Protein AF-A0A1G1RQF2-F1 (afdb_monomer)

Foldseek 3Di:
DDDPDPPCVVVVVVVVVVVVVVVVQVVLVVVLVVLVVLLQVLLQQLQQVLQVVLLVVVQVVLVVVVVVVVVVDPVVLVVVLVVLVVVVVCVVVPDDDDVPPPPPADPLNSVLVNLVSVCCNPDDPDPDPVSQQVNFVSVLVSSVVSGDVVSADSVFKTWDDWDDADSVVRPPQKTKTKMKGWDARPDPPDGDIDIDIYMDIGGRCHDDD

Mean predicted aligned error: 14.85 Å

Structure (mmCIF, N/CA/C/O backbone):
data_AF-A0A1G1RQF2-F1
#
_entry.id   AF-A0A1G1RQF2-F1
#
loop_
_atom_site.group_PDB
_atom_site.id
_atom_site.type_symbol
_atom_site.label_atom_id
_atom_site.label_alt_id
_atom_site.label_comp_id
_atom_site.label_asym_id
_atom_site.label_entity_id
_atom_site.label_seq_id
_atom_site.pdbx_PDB_ins_code
_atom_site.Cartn_x
_atom_site.Cartn_y
_atom_site.Cartn_z
_atom_site.occupancy
_atom_site.B_iso_or_equiv
_atom_site.auth_seq_id
_atom_site.auth_comp_id
_atom_site.auth_asym_id
_atom_site.auth_atom_id
_atom_site.pdbx_PDB_model_num
ATOM 1 N N . MET A 1 1 ? 32.639 -18.136 -62.394 1.00 46.19 1 MET A N 1
ATOM 2 C CA . MET A 1 1 ? 32.507 -18.518 -60.972 1.00 46.19 1 MET A CA 1
ATOM 3 C C . MET A 1 1 ? 33.513 -17.693 -60.182 1.00 46.19 1 MET A C 1
ATOM 5 O O . MET A 1 1 ? 34.689 -18.028 -60.172 1.00 46.19 1 MET A O 1
ATOM 9 N N . LYS A 1 2 ? 33.122 -16.515 -59.685 1.00 53.41 2 LYS A N 1
ATOM 10 C CA . LYS A 1 2 ? 34.051 -15.628 -58.977 1.00 53.41 2 LYS A CA 1
ATOM 11 C C . LYS A 1 2 ? 33.273 -14.667 -58.071 1.00 53.41 2 LYS A C 1
ATOM 13 O O . LYS A 1 2 ? 32.329 -14.048 -58.545 1.00 53.41 2 LYS A O 1
ATOM 18 N N . TRP A 1 3 ? 33.759 -14.552 -56.833 1.00 49.28 3 TRP A N 1
ATOM 19 C CA . TRP A 1 3 ? 33.516 -13.495 -55.839 1.00 49.28 3 TRP A CA 1
ATOM 20 C C . TRP A 1 3 ? 32.253 -13.565 -54.969 1.00 49.28 3 TRP A C 1
ATOM 22 O O . TRP A 1 3 ? 31.373 -12.720 -55.063 1.00 49.28 3 TRP A O 1
ATOM 32 N N . LEU A 1 4 ? 32.256 -14.485 -53.999 1.00 64.12 4 LEU A N 1
ATOM 33 C CA . LEU A 1 4 ? 31.786 -14.139 -52.653 1.00 64.12 4 LEU A CA 1
ATOM 34 C C . LEU A 1 4 ? 32.902 -13.308 -52.008 1.00 64.12 4 LEU A C 1
ATOM 36 O O . LEU A 1 4 ? 33.942 -13.843 -51.626 1.00 64.12 4 LEU A O 1
ATOM 40 N N . LYS A 1 5 ? 32.738 -11.987 -52.019 1.00 60.25 5 LYS A N 1
ATOM 41 C CA . LYS A 1 5 ? 33.600 -11.049 -51.303 1.00 60.25 5 LYS A CA 1
ATOM 42 C C . LYS A 1 5 ? 33.099 -11.010 -49.857 1.00 60.25 5 LYS A C 1
ATOM 44 O O . LYS A 1 5 ? 31.909 -10.805 -49.641 1.00 60.25 5 LYS A O 1
ATOM 49 N N . ASN A 1 6 ? 33.976 -11.267 -48.891 1.00 62.47 6 ASN A N 1
ATOM 50 C CA . ASN A 1 6 ? 33.654 -11.110 -47.475 1.00 62.47 6 ASN A CA 1
ATOM 51 C C . ASN A 1 6 ? 33.542 -9.608 -47.188 1.00 62.47 6 ASN A C 1
ATOM 53 O O . ASN A 1 6 ? 34.555 -8.921 -47.075 1.00 62.47 6 ASN A O 1
ATOM 57 N N . ASP A 1 7 ? 32.316 -9.091 -47.172 1.00 60.88 7 ASP A N 1
ATOM 58 C CA . ASP A 1 7 ? 32.033 -7.695 -46.850 1.00 60.88 7 ASP A CA 1
ATOM 59 C C . ASP A 1 7 ? 31.874 -7.549 -45.323 1.00 60.88 7 ASP A C 1
ATOM 61 O O . ASP A 1 7 ? 30.776 -7.657 -44.775 1.00 60.88 7 ASP A O 1
ATOM 65 N N . ASP A 1 8 ? 32.982 -7.273 -44.626 1.00 64.12 8 ASP A N 1
ATOM 66 C CA . ASP A 1 8 ? 33.037 -7.048 -43.165 1.00 64.12 8 ASP A CA 1
ATOM 67 C C . ASP A 1 8 ? 32.131 -5.888 -42.684 1.00 64.12 8 ASP A C 1
ATOM 69 O O . ASP A 1 8 ? 31.763 -5.804 -41.510 1.00 64.12 8 ASP A O 1
ATOM 73 N N . GLY A 1 9 ? 31.697 -5.010 -43.598 1.00 66.00 9 GLY A N 1
ATOM 74 C CA . GLY A 1 9 ? 30.763 -3.915 -43.309 1.00 66.00 9 GLY A CA 1
ATOM 75 C C . GLY A 1 9 ? 29.358 -4.377 -42.896 1.00 66.00 9 GLY A C 1
ATOM 76 O O . GLY A 1 9 ? 28.659 -3.649 -42.187 1.00 66.00 9 GLY A O 1
ATOM 77 N N . GLY A 1 10 ? 28.954 -5.595 -43.280 1.00 71.44 10 GLY A N 1
ATOM 78 C CA . GLY A 1 10 ? 27.695 -6.197 -42.833 1.00 71.44 10 GLY A CA 1
ATOM 79 C C . GLY A 1 10 ? 27.717 -6.570 -41.347 1.00 71.44 10 GLY A C 1
ATOM 80 O O . GLY A 1 10 ? 26.747 -6.301 -40.640 1.00 71.44 10 GLY A O 1
ATOM 81 N N . SER A 1 11 ? 28.840 -7.108 -40.851 1.00 77.62 11 SER A N 1
ATOM 82 C CA . SER A 1 11 ? 29.011 -7.479 -39.434 1.00 77.62 11 SER A CA 1
ATOM 83 C C . SER A 1 11 ? 28.963 -6.252 -38.526 1.00 77.62 11 SER A C 1
ATOM 85 O O . SER A 1 11 ? 28.236 -6.244 -37.538 1.00 77.62 11 SER A O 1
ATOM 87 N N . MET A 1 12 ? 29.643 -5.167 -38.914 1.00 83.06 12 MET A N 1
ATOM 88 C CA . MET A 1 12 ? 29.668 -3.921 -38.136 1.00 83.06 12 MET A CA 1
ATOM 89 C C . MET A 1 12 ? 28.281 -3.270 -38.003 1.00 83.06 12 MET A C 1
ATOM 91 O O . MET A 1 12 ? 27.946 -2.747 -36.940 1.00 83.06 12 MET A O 1
ATOM 95 N N . SER A 1 13 ? 27.447 -3.326 -39.051 1.00 87.50 13 SER A N 1
ATOM 96 C CA . SER A 1 13 ? 26.062 -2.833 -38.964 1.00 87.50 13 SER A CA 1
ATOM 97 C C . SER A 1 13 ? 25.192 -3.699 -38.057 1.00 87.50 13 SER A C 1
ATOM 99 O O . SER A 1 13 ? 24.374 -3.162 -37.315 1.00 87.50 13 SER A O 1
ATOM 101 N N . VAL A 1 14 ? 25.362 -5.024 -38.091 1.00 87.94 14 VAL A N 1
ATOM 102 C CA . VAL A 1 14 ? 24.598 -5.944 -37.233 1.00 87.94 14 VAL A CA 1
ATOM 103 C C . VAL A 1 14 ? 25.000 -5.784 -35.767 1.00 87.94 14 VAL A C 1
ATOM 105 O O . VAL A 1 14 ? 24.129 -5.716 -34.902 1.00 87.94 14 VAL A O 1
ATOM 108 N N . GLU A 1 15 ? 26.294 -5.644 -35.484 1.00 85.19 15 GLU A N 1
ATOM 109 C CA . GLU A 1 15 ? 26.796 -5.369 -34.135 1.00 85.19 15 GLU A CA 1
ATOM 110 C C . GLU A 1 15 ? 26.240 -4.042 -33.601 1.00 85.19 15 GLU A C 1
ATOM 112 O O . GLU A 1 15 ? 25.653 -4.012 -32.518 1.00 85.19 15 GLU A O 1
ATOM 117 N N . ALA A 1 16 ? 26.306 -2.961 -34.386 1.00 87.38 16 ALA A N 1
ATOM 118 C CA . ALA A 1 16 ? 25.733 -1.671 -34.000 1.00 87.38 16 ALA A CA 1
ATOM 119 C C . ALA A 1 16 ? 24.205 -1.739 -33.792 1.00 87.38 16 ALA A C 1
ATOM 121 O O . ALA A 1 16 ? 23.677 -1.157 -32.839 1.00 87.38 16 ALA A O 1
ATOM 122 N N . ALA A 1 17 ? 23.494 -2.491 -34.640 1.00 89.94 17 ALA A N 1
ATOM 123 C CA . ALA A 1 17 ? 22.051 -2.695 -34.533 1.00 89.94 17 ALA A CA 1
ATOM 124 C C . ALA A 1 17 ? 21.646 -3.541 -33.316 1.00 89.94 17 ALA A C 1
ATOM 126 O O . ALA A 1 17 ? 20.523 -3.396 -32.839 1.00 89.94 17 ALA A O 1
ATOM 127 N N . MET A 1 18 ? 22.535 -4.392 -32.791 1.00 89.69 18 MET A N 1
ATOM 128 C CA . MET A 1 18 ? 22.287 -5.189 -31.584 1.00 89.69 18 MET A CA 1
ATOM 129 C C . MET A 1 18 ? 22.615 -4.422 -30.293 1.00 89.69 18 MET A C 1
ATOM 131 O O . MET A 1 18 ? 21.946 -4.616 -29.275 1.00 89.69 18 MET A O 1
ATOM 135 N N . VAL A 1 19 ? 23.593 -3.511 -30.325 1.00 93.19 19 VAL A N 1
ATOM 136 C CA . VAL A 1 19 ? 23.985 -2.712 -29.150 1.00 93.19 19 VAL A CA 1
ATOM 137 C C . VAL A 1 19 ? 22.863 -1.773 -28.696 1.00 93.19 19 VAL A C 1
ATOM 139 O O . VAL A 1 19 ? 22.591 -1.681 -27.500 1.00 93.19 19 VAL A O 1
ATOM 142 N N . LEU A 1 20 ? 22.170 -1.107 -29.626 1.00 90.25 20 LEU A N 1
ATOM 143 C CA . LEU A 1 20 ? 21.088 -0.169 -29.298 1.00 90.25 20 LEU A CA 1
ATOM 144 C C . LEU A 1 20 ? 19.921 -0.809 -28.508 1.00 90.25 20 LEU A C 1
ATOM 146 O O . LEU A 1 20 ? 19.591 -0.298 -27.435 1.00 90.25 20 LEU A O 1
ATOM 150 N N . PRO A 1 21 ? 19.280 -1.904 -28.968 1.00 89.31 21 PRO A N 1
ATOM 151 C CA . PRO A 1 21 ? 18.197 -2.543 -28.226 1.00 89.31 21 PRO A CA 1
ATOM 152 C C . PRO A 1 21 ? 18.674 -3.156 -26.908 1.00 89.31 21 PRO A C 1
ATOM 154 O O . PRO A 1 21 ? 17.921 -3.131 -25.939 1.00 89.31 21 PRO A O 1
ATOM 157 N N . LEU A 1 22 ? 19.918 -3.647 -26.829 1.00 88.81 22 LEU A N 1
ATOM 158 C CA . LEU A 1 22 ? 20.494 -4.122 -25.569 1.00 88.81 22 LEU A CA 1
ATOM 159 C C . LEU A 1 22 ? 20.626 -2.979 -24.552 1.00 88.81 22 LEU A C 1
ATOM 161 O O . LEU A 1 22 ? 20.239 -3.130 -23.393 1.00 88.81 22 LEU A O 1
ATOM 165 N N . PHE A 1 23 ? 21.119 -1.819 -24.992 1.00 92.56 23 PHE A N 1
ATOM 166 C CA . PHE A 1 23 ? 21.223 -0.629 -24.153 1.00 92.56 23 PHE A CA 1
ATOM 167 C C . PHE A 1 23 ? 19.845 -0.146 -23.681 1.00 92.56 23 PHE A C 1
ATOM 169 O O . PHE A 1 23 ? 19.666 0.135 -22.498 1.00 92.56 23 PHE A O 1
ATOM 176 N N . LEU A 1 24 ? 18.847 -0.115 -24.570 1.00 90.81 24 LEU A N 1
ATOM 177 C CA . LEU A 1 24 ? 17.468 0.228 -24.206 1.00 90.81 24 LEU A CA 1
ATOM 178 C C . LEU A 1 24 ? 16.850 -0.780 -23.230 1.00 90.81 24 LEU A C 1
ATOM 180 O O . LEU A 1 24 ? 16.182 -0.384 -22.280 1.00 90.81 24 LEU A O 1
ATOM 184 N N . ALA A 1 25 ? 17.083 -2.078 -23.424 1.00 89.12 25 ALA A N 1
ATOM 185 C CA . ALA A 1 25 ? 16.614 -3.098 -22.493 1.00 89.12 25 ALA A CA 1
ATOM 186 C C . ALA A 1 25 ? 17.225 -2.894 -21.099 1.00 89.12 25 ALA A C 1
ATOM 188 O O . ALA A 1 25 ? 16.516 -2.976 -20.096 1.00 89.12 25 ALA A O 1
ATOM 189 N N . PHE A 1 26 ? 18.517 -2.563 -21.033 1.00 90.88 26 PHE A N 1
ATOM 190 C CA . PHE A 1 26 ? 19.200 -2.261 -19.780 1.00 90.88 26 PHE A CA 1
ATOM 191 C C . PHE A 1 26 ? 18.645 -1.002 -19.094 1.00 90.88 26 PHE A C 1
ATOM 193 O O . PHE A 1 26 ? 18.338 -1.040 -17.902 1.00 90.88 26 PHE A O 1
ATOM 200 N N . THR A 1 27 ? 18.451 0.100 -19.825 1.00 92.81 27 THR A N 1
ATOM 201 C CA . THR A 1 27 ? 17.900 1.335 -19.240 1.00 92.81 27 THR A CA 1
ATOM 202 C C . THR A 1 27 ? 16.463 1.141 -18.758 1.00 92.81 27 THR A C 1
ATOM 204 O O . THR A 1 27 ? 16.130 1.562 -17.651 1.00 92.81 27 THR A O 1
ATOM 207 N N . LEU A 1 28 ? 15.624 0.436 -19.522 1.00 92.19 28 LEU A N 1
ATOM 208 C CA . LEU A 1 28 ? 14.258 0.096 -19.118 1.00 92.19 28 LEU A CA 1
ATOM 209 C C . LEU A 1 28 ? 14.217 -0.845 -17.913 1.00 92.19 28 LEU A C 1
ATOM 211 O O . LEU A 1 28 ? 13.347 -0.691 -17.054 1.00 92.19 28 LEU A O 1
ATOM 215 N N . ALA A 1 29 ? 15.156 -1.787 -17.806 1.00 89.81 29 ALA A N 1
ATOM 216 C CA . ALA A 1 29 ? 15.293 -2.627 -16.619 1.00 89.81 29 ALA A CA 1
ATOM 217 C C . ALA A 1 29 ? 15.636 -1.783 -15.381 1.00 89.81 29 ALA A C 1
ATOM 219 O O . ALA A 1 29 ? 15.034 -1.968 -14.324 1.00 89.81 29 ALA A O 1
ATOM 220 N N . MET A 1 30 ? 16.531 -0.802 -15.523 1.00 94.31 30 MET A N 1
ATOM 221 C CA . MET A 1 30 ? 16.886 0.111 -14.435 1.00 94.31 30 MET A CA 1
ATOM 222 C C . MET A 1 30 ? 15.698 0.993 -14.018 1.00 94.31 30 MET A C 1
ATOM 224 O O . MET A 1 30 ? 15.396 1.104 -12.831 1.00 94.31 30 MET A O 1
ATOM 228 N N . ILE A 1 31 ? 14.966 1.555 -14.986 1.00 92.44 31 ILE A N 1
ATOM 229 C CA . ILE A 1 31 ? 13.735 2.324 -14.737 1.00 92.44 31 ILE A CA 1
ATOM 230 C C . ILE A 1 31 ? 12.690 1.454 -14.028 1.00 92.44 31 ILE A C 1
ATOM 232 O O . ILE A 1 31 ? 12.071 1.892 -13.060 1.00 92.44 31 ILE A O 1
ATOM 236 N N . SER A 1 32 ? 12.526 0.205 -14.468 1.00 90.50 32 SER A N 1
ATOM 237 C CA . SER A 1 32 ? 11.604 -0.759 -13.859 1.00 90.50 32 SER A CA 1
ATOM 238 C C . SER A 1 32 ? 11.964 -1.049 -12.401 1.00 90.50 32 SER A C 1
ATOM 240 O O . SER A 1 32 ? 11.074 -1.111 -11.556 1.00 90.50 32 SER A O 1
ATOM 242 N N . MET A 1 33 ? 13.256 -1.180 -12.089 1.00 91.69 33 MET A N 1
ATOM 243 C CA . MET A 1 33 ? 13.731 -1.389 -10.721 1.00 91.69 33 MET A CA 1
ATOM 244 C C . MET A 1 33 ? 13.411 -0.187 -9.826 1.00 91.69 33 MET A C 1
ATOM 246 O O . MET A 1 33 ? 12.840 -0.366 -8.754 1.00 91.69 33 MET A O 1
ATOM 250 N N . VAL A 1 34 ? 13.692 1.036 -10.291 1.00 93.44 34 VAL A N 1
ATOM 251 C CA . VAL A 1 34 ? 13.361 2.267 -9.550 1.00 93.44 34 VAL A CA 1
ATOM 252 C C . VAL A 1 34 ? 11.854 2.376 -9.318 1.00 93.44 34 VAL A C 1
ATOM 254 O O . VAL A 1 34 ? 11.418 2.639 -8.198 1.00 93.44 34 VAL A O 1
ATOM 257 N N . MET A 1 35 ? 11.049 2.124 -10.353 1.00 91.06 35 MET A N 1
ATOM 258 C CA . MET A 1 35 ? 9.588 2.149 -10.260 1.00 91.06 35 MET A CA 1
ATOM 259 C C . MET A 1 35 ? 9.063 1.128 -9.244 1.00 91.06 35 MET A C 1
ATOM 261 O O . MET A 1 35 ? 8.154 1.439 -8.470 1.00 91.06 35 MET A O 1
ATOM 265 N N . LEU A 1 36 ? 9.637 -0.077 -9.220 1.00 92.44 36 LEU A N 1
ATOM 266 C CA . LEU A 1 36 ? 9.247 -1.123 -8.281 1.00 92.44 36 LEU A CA 1
ATOM 267 C C . LEU A 1 36 ? 9.534 -0.697 -6.839 1.00 92.44 36 LEU A C 1
ATOM 269 O O . LEU A 1 36 ? 8.634 -0.757 -6.006 1.00 92.44 36 LEU A O 1
ATOM 273 N N . THR A 1 37 ? 10.737 -0.187 -6.565 1.00 94.81 37 THR A N 1
ATOM 274 C CA . THR A 1 37 ? 11.114 0.297 -5.230 1.00 94.81 37 THR A CA 1
ATOM 275 C C . THR A 1 37 ? 10.258 1.485 -4.789 1.00 94.81 37 THR A C 1
ATOM 277 O O . THR A 1 37 ? 9.810 1.527 -3.647 1.00 94.81 37 THR A O 1
ATOM 280 N N . MET A 1 38 ? 9.969 2.437 -5.685 1.00 93.75 38 MET A N 1
ATOM 281 C CA . MET A 1 38 ? 9.072 3.557 -5.375 1.00 93.75 38 MET A CA 1
ATOM 282 C C . MET A 1 38 ? 7.668 3.075 -5.006 1.00 93.75 38 MET A C 1
ATOM 284 O O . MET A 1 38 ? 7.098 3.538 -4.020 1.00 93.75 38 MET A O 1
ATOM 288 N N . THR A 1 39 ? 7.128 2.126 -5.773 1.00 93.81 39 THR A N 1
ATOM 289 C CA . THR A 1 39 ? 5.813 1.534 -5.500 1.00 93.81 39 THR A CA 1
ATOM 290 C C . THR A 1 39 ? 5.817 0.810 -4.158 1.00 93.81 39 THR A C 1
ATOM 292 O O . THR A 1 39 ? 4.899 0.980 -3.361 1.00 93.81 39 THR A O 1
ATOM 295 N N . GLU A 1 40 ? 6.856 0.019 -3.897 1.00 94.50 40 GLU A N 1
ATOM 296 C CA . GLU A 1 40 ? 6.994 -0.767 -2.679 1.00 94.50 40 GLU A CA 1
ATOM 297 C C . GLU A 1 40 ? 7.005 0.118 -1.428 1.00 94.50 40 GLU A C 1
ATOM 299 O O . GLU A 1 40 ? 6.209 -0.108 -0.517 1.00 94.50 40 GLU A O 1
ATOM 304 N N . THR A 1 41 ? 7.843 1.156 -1.413 1.00 94.75 41 THR A N 1
ATOM 305 C CA . THR A 1 41 ? 7.953 2.098 -0.290 1.00 94.75 41 THR A CA 1
ATOM 306 C C . THR A 1 41 ? 6.682 2.928 -0.114 1.00 94.75 41 THR A C 1
ATOM 308 O O . THR A 1 41 ? 6.249 3.172 1.014 1.00 94.75 41 THR A O 1
ATOM 311 N N . ALA A 1 42 ? 6.055 3.356 -1.215 1.00 93.81 42 ALA A N 1
ATOM 312 C CA . ALA A 1 42 ? 4.809 4.115 -1.157 1.00 93.81 42 ALA A CA 1
ATOM 313 C C . ALA A 1 42 ? 3.657 3.269 -0.595 1.00 93.81 42 ALA A C 1
ATOM 315 O O . ALA A 1 42 ? 2.881 3.760 0.225 1.00 93.81 42 ALA A O 1
ATOM 316 N N . LEU A 1 43 ? 3.559 2.000 -1.007 1.00 94.88 43 LEU A N 1
ATOM 317 C CA . LEU A 1 43 ? 2.541 1.079 -0.508 1.00 94.88 43 LEU A CA 1
ATOM 318 C C . LEU A 1 43 ? 2.758 0.794 0.978 1.00 94.88 43 LEU A C 1
ATOM 320 O O . LEU A 1 43 ? 1.814 0.871 1.758 1.00 94.88 43 LEU A O 1
ATOM 324 N N . ASP A 1 44 ? 3.998 0.508 1.369 1.00 95.50 44 ASP A N 1
ATOM 325 C CA . ASP A 1 44 ? 4.366 0.2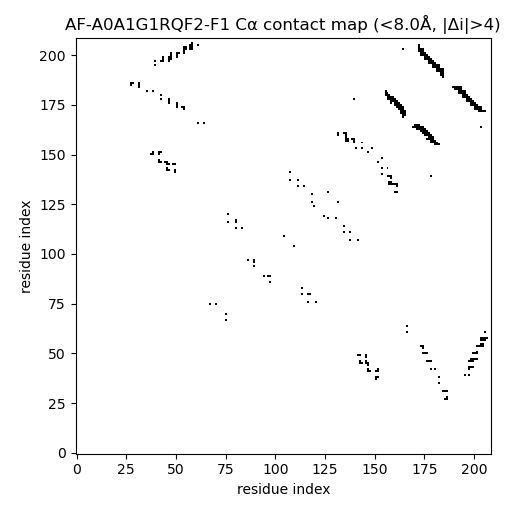45 2.760 1.00 95.50 44 ASP A CA 1
ATOM 326 C C . ASP A 1 44 ? 4.023 1.429 3.679 1.00 95.50 44 ASP A C 1
ATOM 328 O O . ASP A 1 44 ? 3.387 1.256 4.721 1.00 95.50 44 ASP A O 1
ATOM 332 N N . SER A 1 45 ? 4.336 2.650 3.234 1.00 94.31 45 SER A N 1
ATOM 333 C CA . SER A 1 45 ? 4.010 3.882 3.959 1.00 94.31 45 SER A CA 1
ATOM 334 C C . SER A 1 45 ? 2.498 4.080 4.102 1.00 94.31 45 SER A C 1
ATOM 336 O O . SER A 1 45 ? 2.022 4.361 5.199 1.00 94.31 45 SER A O 1
ATOM 338 N N . ALA A 1 46 ? 1.727 3.893 3.025 1.00 92.44 46 ALA A N 1
ATOM 339 C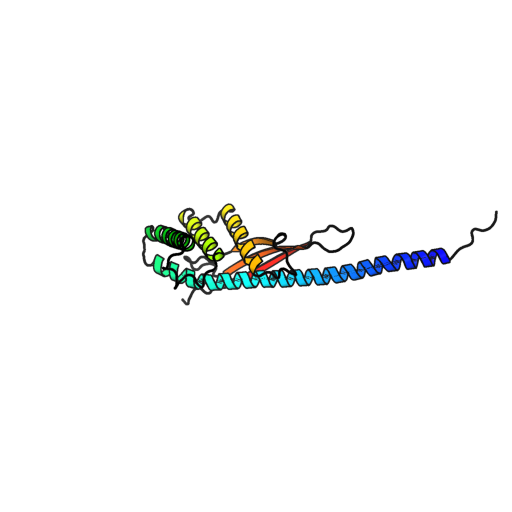 CA . ALA A 1 46 ? 0.274 4.071 3.051 1.00 92.44 46 ALA A CA 1
ATOM 340 C C . ALA A 1 46 ? -0.417 3.057 3.978 1.00 92.44 46 ALA A C 1
ATOM 342 O O . ALA A 1 46 ? -1.298 3.418 4.763 1.00 92.44 46 ALA A O 1
ATOM 343 N N . VAL A 1 47 ? -0.004 1.788 3.923 1.00 93.69 47 VAL A N 1
ATOM 344 C CA . VAL A 1 47 ? -0.552 0.723 4.777 1.00 93.69 47 VAL A CA 1
ATOM 345 C C . VAL A 1 47 ? -0.197 0.970 6.244 1.00 93.69 47 VAL A C 1
ATOM 347 O O . VAL A 1 47 ? -1.067 0.853 7.107 1.00 93.69 47 VAL A O 1
ATOM 350 N N . THR A 1 48 ? 1.042 1.380 6.525 1.00 93.62 48 THR A N 1
ATOM 351 C CA . THR A 1 48 ? 1.500 1.697 7.886 1.00 93.62 48 THR A CA 1
ATOM 352 C C . THR A 1 48 ? 0.753 2.888 8.474 1.00 93.62 48 THR A C 1
ATOM 354 O O . THR A 1 48 ? 0.196 2.767 9.563 1.00 93.62 48 THR A O 1
ATOM 357 N N . GLN A 1 49 ? 0.643 3.997 7.736 1.00 91.44 49 GLN A N 1
ATOM 358 C CA . GLN A 1 49 ? -0.112 5.177 8.175 1.00 91.44 49 GLN A CA 1
ATOM 359 C C . GLN A 1 49 ? -1.580 4.843 8.436 1.00 91.44 49 GLN A C 1
ATOM 361 O O . GLN A 1 49 ? -2.156 5.285 9.427 1.00 91.44 49 GLN A O 1
ATOM 366 N N . THR A 1 50 ? -2.185 4.010 7.587 1.00 87.88 50 THR A N 1
ATOM 367 C CA . THR A 1 50 ? -3.570 3.573 7.788 1.00 87.88 50 THR A CA 1
ATOM 368 C C . THR A 1 50 ? -3.718 2.753 9.070 1.00 87.88 50 THR A C 1
ATOM 370 O O . THR A 1 50 ? -4.642 2.986 9.848 1.00 87.88 50 THR A O 1
ATOM 373 N N . ALA A 1 51 ? -2.801 1.812 9.317 1.00 87.75 51 ALA A N 1
ATOM 374 C CA . ALA A 1 51 ? -2.816 0.993 10.525 1.00 87.75 51 ALA A CA 1
ATOM 375 C C . ALA A 1 51 ? -2.613 1.836 11.794 1.00 87.75 51 ALA A C 1
ATOM 377 O O . ALA A 1 51 ? -3.303 1.608 12.785 1.00 87.75 51 ALA A O 1
ATOM 378 N N . GLU A 1 52 ? -1.721 2.829 11.756 1.00 88.38 52 GLU A N 1
ATOM 379 C CA . GLU A 1 52 ? -1.488 3.764 12.864 1.00 88.38 52 GLU A CA 1
ATOM 380 C C . GLU A 1 52 ? -2.721 4.614 13.166 1.00 88.38 52 GLU A C 1
ATOM 382 O O . GLU A 1 52 ? -3.124 4.724 14.322 1.00 88.38 52 GLU A O 1
ATOM 387 N N . GLN A 1 53 ? -3.360 5.169 12.136 1.00 85.44 53 GLN A N 1
ATOM 388 C CA . GLN A 1 53 ? -4.556 5.994 12.298 1.00 85.44 53 GLN A CA 1
ATOM 389 C C . GLN A 1 53 ? -5.713 5.182 12.877 1.00 85.44 53 GLN A C 1
ATOM 391 O O . GLN A 1 53 ? -6.344 5.597 13.846 1.00 85.44 53 GLN A O 1
ATOM 396 N N . ILE A 1 54 ? -5.951 3.975 12.358 1.00 81.38 54 ILE A N 1
ATOM 397 C CA . ILE A 1 54 ? -6.982 3.083 12.901 1.00 81.38 54 ILE A CA 1
ATOM 398 C C . ILE A 1 54 ? -6.660 2.708 14.350 1.00 81.38 54 ILE A C 1
ATOM 400 O O . ILE A 1 54 ? -7.545 2.764 15.202 1.00 81.38 54 ILE A O 1
ATOM 404 N N . ALA A 1 55 ? -5.402 2.388 14.664 1.00 80.31 55 ALA A N 1
ATOM 405 C CA . ALA A 1 55 ? -4.979 2.109 16.034 1.00 80.31 55 ALA A CA 1
ATOM 406 C C . ALA A 1 55 ? -5.207 3.304 16.979 1.00 80.31 55 ALA A C 1
ATOM 408 O O . ALA A 1 55 ? -5.648 3.098 18.110 1.00 80.31 55 ALA A O 1
ATOM 409 N N . ALA A 1 56 ? -4.966 4.535 16.517 1.00 79.25 56 ALA A N 1
ATOM 410 C CA . ALA A 1 56 ? -5.199 5.756 17.287 1.00 79.25 56 ALA A CA 1
ATOM 411 C C . ALA A 1 56 ? -6.696 6.011 17.537 1.00 79.25 56 ALA A C 1
ATOM 413 O O . ALA A 1 56 ? -7.089 6.327 18.661 1.00 79.25 56 ALA A O 1
ATOM 414 N N . TYR A 1 57 ? -7.544 5.813 16.524 1.00 73.25 57 TYR A N 1
ATOM 415 C CA . TYR A 1 57 ? -8.996 5.995 16.642 1.00 73.25 57 TYR A CA 1
ATOM 416 C C . TYR A 1 57 ? -9.705 4.878 17.421 1.00 73.25 57 TYR A C 1
ATOM 418 O O . TYR A 1 57 ? -10.811 5.084 17.924 1.00 73.25 57 TYR A O 1
ATOM 426 N N . LEU A 1 58 ? -9.076 3.714 17.596 1.00 70.75 58 LEU A N 1
ATOM 427 C CA . LEU A 1 58 ? -9.631 2.632 18.414 1.00 70.75 58 LEU A CA 1
ATOM 428 C C . LEU A 1 58 ? -9.668 2.962 19.912 1.00 70.75 58 LEU A C 1
ATOM 430 O O . LEU A 1 58 ? -10.561 2.485 20.611 1.00 70.75 58 LEU A O 1
ATOM 434 N N . TYR A 1 59 ? -8.749 3.795 20.408 1.00 66.75 59 TYR A N 1
ATOM 435 C CA . TYR A 1 59 ? -8.727 4.207 21.814 1.00 66.75 59 TYR A CA 1
ATOM 436 C C . TYR A 1 59 ? -10.009 4.940 22.260 1.00 66.75 59 TYR A C 1
ATOM 438 O O . TYR A 1 59 ? -10.676 4.459 23.181 1.00 66.75 59 TYR A O 1
ATOM 446 N N . PRO A 1 60 ? -10.420 6.061 21.628 1.00 65.62 60 PRO A N 1
ATOM 447 C CA . PRO A 1 60 ? -11.656 6.740 22.007 1.00 65.62 60 PRO A CA 1
ATOM 448 C C . PRO A 1 60 ? -12.889 5.859 21.778 1.00 65.62 60 PRO A C 1
ATOM 450 O O . PRO A 1 60 ? -13.804 5.883 22.600 1.00 65.62 60 PRO A O 1
ATOM 453 N N . ALA A 1 61 ? -12.897 5.024 20.732 1.00 67.56 61 ALA A N 1
ATOM 454 C CA . ALA A 1 61 ? -13.974 4.062 20.510 1.00 67.56 61 ALA A CA 1
ATOM 455 C C . ALA A 1 61 ? -14.128 3.102 21.704 1.00 67.56 61 ALA A C 1
ATOM 457 O O . ALA A 1 61 ? -15.240 2.874 22.175 1.00 67.56 61 ALA A O 1
ATOM 458 N N . GLN A 1 62 ? -13.024 2.599 22.262 1.00 64.81 62 GLN A N 1
ATOM 459 C CA . GLN A 1 62 ? -13.056 1.723 23.433 1.00 64.81 62 GLN A CA 1
ATOM 460 C C . GLN A 1 62 ? -13.612 2.413 24.687 1.00 64.81 62 GLN A C 1
ATOM 462 O O . GLN A 1 62 ? -14.349 1.793 25.454 1.00 64.81 62 GLN A O 1
ATOM 467 N N . ILE A 1 63 ? -13.285 3.685 24.917 1.00 63.69 63 ILE A N 1
ATOM 468 C CA . ILE A 1 63 ? -13.827 4.431 26.062 1.00 63.69 63 ILE A CA 1
ATOM 469 C C . ILE A 1 63 ? -15.354 4.506 25.960 1.00 63.69 63 ILE A C 1
ATOM 471 O O . ILE A 1 63 ? -16.049 4.258 26.943 1.00 63.69 63 ILE A O 1
ATOM 475 N N . LEU A 1 64 ? -15.878 4.771 24.762 1.00 62.00 64 LEU A N 1
ATOM 476 C CA . LEU A 1 64 ? -17.319 4.768 24.518 1.00 62.00 64 LEU A CA 1
ATOM 477 C C . LEU A 1 64 ? -17.914 3.379 24.775 1.00 62.00 64 LEU A C 1
ATOM 479 O O . LEU A 1 64 ? -18.903 3.266 25.490 1.00 62.00 64 LEU A O 1
ATOM 483 N N . PHE A 1 65 ? -17.281 2.311 24.280 1.00 57.62 65 PHE A N 1
ATOM 484 C CA . PHE A 1 65 ? -17.747 0.942 24.525 1.00 57.62 65 PHE A CA 1
ATOM 485 C C . PHE A 1 65 ? -17.746 0.556 26.011 1.00 57.62 65 PHE A C 1
ATOM 487 O O . PHE A 1 65 ? -18.728 -0.001 26.492 1.00 57.62 65 PHE A O 1
ATOM 494 N N . THR A 1 66 ? -16.693 0.878 26.763 1.00 58.72 66 THR A N 1
ATOM 495 C CA . THR A 1 66 ? -16.589 0.514 28.190 1.00 58.72 66 THR A CA 1
ATOM 496 C C . THR A 1 66 ? -17.570 1.289 29.075 1.00 58.72 66 THR A C 1
ATOM 498 O O . THR A 1 66 ? -18.124 0.711 30.009 1.00 58.72 66 THR A O 1
ATOM 501 N N . GLN A 1 67 ? -17.868 2.557 28.761 1.00 55.47 67 GLN A N 1
ATOM 502 C CA . GLN A 1 67 ? -18.943 3.315 29.427 1.00 55.47 67 GLN A CA 1
ATOM 503 C C . GLN A 1 67 ? -20.322 2.674 29.207 1.00 55.47 67 GLN A C 1
ATOM 505 O O . GLN A 1 67 ? -21.196 2.748 30.070 1.00 55.47 67 GLN A O 1
ATOM 510 N N . ILE A 1 68 ? -20.506 2.013 28.065 1.00 50.00 68 ILE A N 1
ATOM 511 C CA . ILE A 1 68 ? -21.767 1.390 27.670 1.00 50.00 68 ILE A CA 1
ATOM 512 C C . ILE A 1 68 ? -21.883 -0.028 28.234 1.00 50.00 68 ILE A C 1
ATOM 514 O O . ILE A 1 68 ? -22.960 -0.381 28.701 1.00 50.00 68 ILE A O 1
ATOM 518 N N . GLU A 1 69 ? -20.807 -0.819 28.285 1.00 48.38 69 GLU A N 1
ATOM 519 C CA . GLU A 1 69 ? -20.797 -2.141 28.942 1.00 48.38 69 GLU A CA 1
ATOM 520 C C . GLU A 1 69 ? -21.128 -2.062 30.439 1.00 48.38 69 GLU A C 1
ATOM 522 O O . GLU A 1 69 ? -21.771 -2.960 30.989 1.00 48.38 69 GLU A O 1
ATOM 527 N N . GLN A 1 70 ? -20.741 -0.969 31.106 1.00 48.44 70 GLN A N 1
ATOM 528 C CA . GLN A 1 70 ? -21.140 -0.709 32.493 1.00 48.44 70 GLN A CA 1
ATOM 529 C C . GLN A 1 70 ? -22.658 -0.486 32.635 1.00 48.44 70 GLN A C 1
ATOM 531 O O . GLN A 1 70 ? -23.222 -0.753 33.699 1.00 48.44 70 GLN A O 1
ATOM 536 N N . SER A 1 71 ? -23.348 -0.096 31.557 1.00 45.50 71 SER A N 1
ATOM 537 C CA . SER A 1 71 ? -24.808 -0.136 31.447 1.00 45.50 71 SER A CA 1
ATOM 538 C C . SER A 1 71 ? -25.238 -1.481 30.839 1.00 45.50 71 SER A C 1
ATOM 540 O O . SER A 1 71 ? -25.346 -1.636 29.629 1.00 45.50 71 SER A O 1
ATOM 542 N N . LYS A 1 72 ? -25.448 -2.502 31.677 1.00 40.34 72 LYS A N 1
ATOM 543 C CA . LYS A 1 72 ? -25.831 -3.877 31.280 1.00 40.34 72 LYS A CA 1
ATOM 544 C C . LYS A 1 72 ? -27.209 -3.989 30.591 1.00 40.34 72 LYS A C 1
ATOM 546 O O . LYS A 1 72 ? -28.076 -4.725 31.060 1.00 40.34 72 LYS A O 1
ATOM 551 N N . THR A 1 73 ? -27.440 -3.304 29.478 1.00 40.88 73 THR A N 1
ATOM 552 C CA . THR A 1 73 ? -28.712 -3.375 28.759 1.00 40.88 73 THR A CA 1
ATOM 553 C C . THR A 1 73 ? -28.469 -3.440 27.258 1.00 40.88 73 THR A C 1
ATOM 555 O O . THR A 1 73 ? -28.016 -2.486 26.636 1.00 40.88 73 THR A O 1
ATOM 558 N N . VAL A 1 74 ? -28.853 -4.571 26.665 1.00 40.16 74 VAL A N 1
ATOM 559 C CA . VAL A 1 74 ? -28.844 -4.863 25.217 1.00 40.16 74 VAL A CA 1
ATOM 560 C C . VAL A 1 74 ? -29.593 -3.794 24.392 1.00 40.16 74 VAL A C 1
ATOM 562 O O . VAL A 1 74 ? -29.245 -3.538 23.246 1.00 40.16 74 VAL A O 1
ATOM 565 N N . GLN A 1 75 ? -30.528 -3.062 25.009 1.00 41.88 75 GLN A N 1
ATOM 566 C CA . GLN A 1 75 ? -31.230 -1.906 24.422 1.00 41.88 75 GLN A CA 1
ATOM 567 C C . GLN A 1 75 ? -30.316 -0.703 24.107 1.00 41.88 75 GLN A C 1
ATOM 569 O O . GLN A 1 75 ? -30.732 0.225 23.416 1.00 41.88 75 GLN A O 1
ATOM 574 N N . SER A 1 76 ? -29.080 -0.677 24.613 1.00 47.69 76 SER A N 1
ATOM 575 C CA . SER A 1 76 ? -28.127 0.413 24.375 1.00 47.69 76 SER A CA 1
ATOM 576 C C . SER A 1 76 ? -27.394 0.283 23.038 1.00 47.69 76 SER A C 1
ATOM 578 O O . SER A 1 76 ? -26.996 1.296 22.476 1.00 47.69 76 SER A O 1
ATOM 580 N N . VAL A 1 77 ? -27.270 -0.926 22.478 1.00 41.03 77 VAL A N 1
ATOM 581 C CA . VAL A 1 77 ? -26.661 -1.132 21.151 1.00 41.03 77 VAL A CA 1
ATOM 582 C C . VAL A 1 77 ? -27.575 -0.598 20.046 1.00 41.03 77 VAL A C 1
ATOM 584 O O . VAL A 1 77 ? -27.112 0.114 19.157 1.00 41.03 77 VAL A O 1
ATOM 587 N N . GLU A 1 78 ? -28.888 -0.816 20.163 1.00 42.12 78 GLU A N 1
ATOM 588 C CA . GLU A 1 78 ? -29.881 -0.165 19.300 1.00 42.12 78 GLU A CA 1
ATOM 589 C C . GLU A 1 78 ? -29.833 1.355 19.436 1.00 42.12 78 GLU A C 1
ATOM 591 O O . GLU A 1 78 ? -29.871 2.037 18.422 1.00 42.12 78 GLU A O 1
ATOM 596 N N . LYS A 1 79 ? -29.631 1.901 20.643 1.00 44.75 79 LYS A N 1
ATOM 597 C CA . LYS A 1 79 ? -29.457 3.350 20.842 1.00 44.75 79 LYS A CA 1
ATOM 598 C C . LYS A 1 79 ? -28.178 3.905 20.226 1.00 44.75 79 LYS A C 1
ATOM 600 O O . LYS A 1 79 ? -28.193 5.056 19.817 1.00 44.75 79 LYS A O 1
ATOM 605 N N . ILE A 1 80 ? -27.099 3.129 20.130 1.00 45.06 80 ILE A N 1
ATOM 606 C CA . ILE A 1 80 ? -25.879 3.539 19.416 1.00 45.06 80 ILE A CA 1
ATOM 607 C C . ILE A 1 80 ? -26.138 3.542 17.914 1.00 45.06 80 ILE A C 1
ATOM 609 O O . ILE A 1 80 ? -25.822 4.514 17.241 1.00 45.06 80 ILE A O 1
ATOM 613 N N . ILE A 1 81 ? -26.779 2.496 17.392 1.00 46.50 81 ILE A N 1
ATOM 614 C CA . ILE A 1 81 ? -27.177 2.434 15.984 1.00 46.50 81 ILE A CA 1
ATOM 615 C C . ILE A 1 81 ? -28.158 3.573 15.656 1.00 46.50 81 ILE A C 1
ATOM 617 O O . ILE A 1 81 ? -28.039 4.194 14.601 1.00 46.50 81 ILE A O 1
ATOM 621 N N . GLN A 1 82 ? -29.087 3.895 16.561 1.00 48.75 82 GLN A N 1
ATOM 622 C CA . GLN A 1 82 ? -29.990 5.038 16.438 1.00 48.75 82 GLN A CA 1
ATOM 623 C C . GLN A 1 82 ? -29.229 6.359 16.529 1.00 48.75 82 GLN A C 1
ATOM 625 O O . GLN A 1 82 ? -29.421 7.194 15.668 1.00 48.75 82 GLN A O 1
ATOM 630 N N . ALA A 1 83 ? -28.330 6.547 17.497 1.00 47.62 83 ALA A N 1
ATOM 631 C CA . ALA A 1 83 ? -27.580 7.790 17.675 1.00 47.62 83 ALA A CA 1
ATOM 632 C C . ALA A 1 83 ? -26.639 8.067 16.499 1.00 47.62 83 ALA A C 1
ATOM 634 O O . ALA A 1 83 ? -26.496 9.215 16.088 1.00 47.62 83 ALA A O 1
ATOM 635 N N . ILE A 1 84 ? -26.044 7.022 15.922 1.00 45.25 84 ILE A N 1
ATOM 636 C CA . ILE A 1 84 ? -25.226 7.136 14.720 1.00 45.25 84 ILE A CA 1
ATOM 637 C C . ILE A 1 84 ? -26.109 7.417 13.488 1.00 45.25 84 ILE A C 1
ATOM 639 O O . ILE A 1 84 ? -25.789 8.308 12.704 1.00 45.25 84 ILE A O 1
ATOM 643 N N . ARG A 1 85 ? -27.272 6.760 13.341 1.00 50.12 85 ARG A N 1
ATOM 644 C CA . ARG A 1 85 ? -28.249 7.094 12.281 1.00 50.12 85 ARG A CA 1
ATOM 645 C C . ARG A 1 85 ? -28.832 8.500 12.430 1.00 50.12 85 ARG A C 1
ATOM 647 O O . ARG A 1 85 ? -29.040 9.174 11.425 1.00 50.12 85 ARG A O 1
ATOM 654 N N . ASP A 1 86 ? -29.070 8.948 13.655 1.00 52.31 86 ASP A N 1
ATOM 655 C CA . ASP A 1 86 ? -29.603 10.265 13.981 1.00 52.31 86 ASP A CA 1
ATOM 656 C C . ASP A 1 86 ? -28.538 11.329 13.709 1.00 52.31 86 ASP A C 1
ATOM 658 O O . ASP A 1 86 ? -28.847 12.341 13.083 1.00 52.31 86 ASP A O 1
ATOM 662 N N . ALA A 1 87 ? -27.275 11.073 14.067 1.00 47.75 87 ALA A N 1
ATOM 663 C CA . ALA A 1 87 ? -26.136 11.907 13.686 1.00 47.75 87 ALA A CA 1
ATOM 664 C C . ALA A 1 87 ? -25.982 11.985 12.158 1.00 47.75 87 ALA A C 1
ATOM 666 O O . ALA A 1 87 ? -25.866 13.079 11.614 1.00 47.75 87 ALA A O 1
ATOM 667 N N . ARG A 1 88 ? -26.108 10.859 11.444 1.00 40.06 88 ARG A N 1
ATOM 668 C CA . ARG A 1 88 ? -26.118 10.810 9.973 1.00 40.06 88 ARG A CA 1
ATOM 669 C C . ARG A 1 88 ? -27.280 11.603 9.367 1.00 40.06 88 ARG A C 1
ATOM 671 O O . ARG A 1 88 ? -27.097 12.326 8.393 1.00 40.06 88 ARG A O 1
ATOM 678 N N . SER A 1 89 ? -28.478 11.508 9.942 1.00 46.75 89 SER A N 1
ATOM 679 C CA . SER A 1 89 ? -29.659 12.248 9.471 1.00 46.75 89 SER A CA 1
ATOM 680 C C . SER A 1 89 ? -29.547 13.758 9.716 1.00 46.75 89 SER A C 1
ATOM 682 O O . SER A 1 89 ? -30.009 14.547 8.890 1.00 46.75 89 SER A O 1
ATOM 684 N N . LYS A 1 90 ? -28.868 14.160 10.798 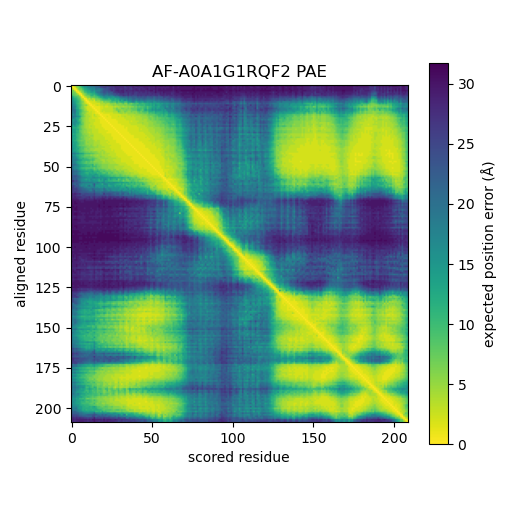1.00 45.91 90 LYS A N 1
ATOM 685 C CA . LYS A 1 90 ? -28.556 15.556 11.139 1.00 45.91 90 LYS A CA 1
ATOM 686 C C . LYS A 1 90 ? -27.391 16.126 10.323 1.00 45.91 90 LYS A C 1
ATOM 688 O O . LYS A 1 90 ? -27.386 17.317 10.051 1.00 45.91 90 LYS A O 1
ATOM 693 N N . LEU A 1 91 ? -26.462 15.291 9.857 1.00 40.94 91 LEU A N 1
ATOM 694 C CA . LEU A 1 91 ? -25.431 15.678 8.882 1.00 40.94 91 LEU A CA 1
ATOM 695 C C . LEU A 1 91 ? -26.025 15.948 7.488 1.00 40.94 91 LEU A C 1
ATOM 697 O O . LEU A 1 91 ? -25.585 16.855 6.787 1.00 40.94 91 LEU A O 1
ATOM 701 N N . ILE A 1 92 ? -27.059 15.196 7.093 1.00 44.62 92 ILE A N 1
ATOM 702 C CA . ILE A 1 92 ? -27.794 15.406 5.830 1.00 44.62 92 ILE A CA 1
ATOM 703 C C . ILE A 1 92 ? -28.762 16.602 5.933 1.00 44.62 92 ILE A C 1
ATOM 705 O O . ILE A 1 92 ? -29.046 17.266 4.935 1.00 44.62 92 ILE A O 1
ATOM 709 N N . SER A 1 93 ? -29.243 16.902 7.140 1.00 43.31 93 SER A N 1
ATOM 710 C CA . SER A 1 93 ? -30.206 17.970 7.432 1.00 43.31 93 SER A CA 1
ATOM 711 C C . SER A 1 93 ? -29.509 19.042 8.265 1.00 43.31 93 SER A C 1
ATOM 713 O O . SER A 1 93 ? -29.620 19.031 9.484 1.00 43.31 93 SER A O 1
ATOM 715 N N . GLY A 1 94 ? -28.721 19.902 7.617 1.00 42.00 94 GLY A N 1
ATOM 716 C CA . GLY A 1 94 ? -27.782 20.828 8.260 1.00 42.00 94 GLY A CA 1
ATOM 717 C C . GLY A 1 94 ? -28.384 21.834 9.252 1.00 42.00 94 GLY A C 1
ATOM 718 O O . GLY A 1 94 ? -28.439 23.023 8.956 1.00 42.00 94 GLY A O 1
ATOM 719 N N . GLU A 1 95 ? -28.746 21.387 10.456 1.00 36.84 95 GLU A N 1
ATOM 720 C CA . GLU A 1 95 ? -29.162 22.233 11.576 1.00 36.84 95 GLU A CA 1
ATOM 721 C C . GLU A 1 95 ? -28.539 21.774 12.915 1.00 36.84 95 GLU A C 1
ATOM 723 O O . GLU A 1 95 ? -29.017 20.904 13.638 1.00 36.84 95 GLU A O 1
ATOM 728 N N . GLN A 1 96 ? -27.417 22.432 13.225 1.00 44.81 96 GLN A N 1
ATOM 729 C CA . GLN A 1 96 ? -27.085 23.075 14.507 1.00 44.81 96 GLN A CA 1
ATOM 730 C C . GLN A 1 96 ? -26.982 22.267 15.817 1.00 44.81 96 GLN A C 1
ATOM 732 O O . GLN A 1 96 ? -26.986 22.868 16.892 1.00 44.81 96 GLN A O 1
ATOM 737 N N . THR A 1 97 ? -26.764 20.951 15.822 1.00 39.69 97 THR A N 1
ATOM 738 C CA . THR A 1 97 ? -26.321 20.286 17.076 1.00 39.69 97 THR A CA 1
ATOM 739 C C . THR A 1 97 ? -25.343 19.146 16.844 1.00 39.69 97 THR A C 1
ATOM 741 O O . THR A 1 97 ? -25.630 17.986 17.131 1.00 39.69 97 THR A O 1
ATOM 744 N N . ALA A 1 98 ? -24.171 19.489 16.320 1.00 40.69 98 ALA A N 1
ATOM 745 C CA . ALA A 1 98 ? -23.087 18.535 16.100 1.00 40.69 98 ALA A CA 1
ATOM 746 C C . ALA A 1 98 ? -21.677 19.171 16.263 1.00 40.69 98 ALA A C 1
ATOM 748 O O . ALA A 1 98 ? -20.643 18.536 16.073 1.00 40.69 98 ALA A O 1
ATOM 749 N N . GLN A 1 99 ? -21.624 20.395 16.805 1.00 39.66 99 GLN A N 1
ATOM 750 C CA . GLN A 1 99 ? -20.417 21.228 16.898 1.00 39.66 99 GLN A CA 1
ATOM 751 C C . GLN A 1 99 ? -19.315 20.740 17.863 1.00 39.66 99 GLN A C 1
ATOM 753 O O . GLN A 1 99 ? -18.256 21.359 17.909 1.00 39.66 99 GLN A O 1
ATOM 758 N N . GLN A 1 100 ? -19.506 19.657 18.625 1.00 44.00 100 GLN A N 1
ATOM 759 C CA . GLN A 1 100 ? -18.472 19.147 19.549 1.00 44.00 100 GLN A CA 1
ATOM 760 C C . GLN A 1 100 ? -17.941 17.748 19.217 1.00 44.00 100 GLN A C 1
ATOM 762 O O . GLN A 1 100 ? -16.915 17.358 19.768 1.00 44.00 100 GLN A O 1
ATOM 767 N N . TYR A 1 101 ? -18.579 17.018 18.296 1.00 47.28 101 TYR A N 1
ATOM 768 C CA . TYR A 1 101 ? -18.180 15.647 17.944 1.00 47.28 101 TYR A CA 1
ATOM 769 C C . TYR A 1 101 ? -17.942 15.440 16.436 1.00 47.28 101 TYR A C 1
ATOM 771 O O . TYR A 1 101 ? -17.361 14.428 16.056 1.00 47.28 101 TYR A O 1
ATOM 779 N N . GLU A 1 102 ? -18.306 16.411 15.585 1.00 40.19 102 GLU A N 1
ATOM 780 C CA . GLU A 1 102 ? -18.097 16.382 14.122 1.00 40.19 102 GLU A CA 1
ATOM 781 C C . GLU A 1 102 ? -16.639 16.496 13.677 1.00 40.19 102 GLU A C 1
ATOM 783 O O . GLU A 1 102 ? -16.290 16.056 12.587 1.00 40.19 102 GLU A O 1
ATOM 788 N N . GLN A 1 103 ? -15.771 17.123 14.468 1.00 48.06 103 GLN A N 1
ATOM 789 C CA . GLN A 1 103 ? -14.509 17.608 13.908 1.00 48.06 103 GLN A CA 1
ATOM 790 C C . GLN A 1 103 ? -13.442 16.522 13.728 1.00 48.06 103 GLN A C 1
ATOM 792 O O . GLN A 1 103 ? -12.498 16.742 12.971 1.00 48.06 103 GLN A O 1
ATOM 797 N N . TRP A 1 104 ? -13.532 15.383 14.422 1.00 46.94 104 TRP A N 1
ATOM 798 C CA . TRP A 1 104 ? -12.374 14.489 14.603 1.00 46.94 104 TRP A CA 1
ATOM 799 C C . TRP A 1 104 ? -12.535 13.064 14.068 1.00 46.94 104 TRP A C 1
ATOM 801 O O . TRP A 1 104 ? -11.558 12.317 14.099 1.00 46.94 104 TRP A O 1
ATOM 811 N N . ILE A 1 105 ? -13.702 12.677 13.546 1.00 50.44 105 ILE A N 1
ATOM 812 C CA . ILE A 1 105 ? -13.916 11.328 13.000 1.00 50.44 105 ILE A CA 1
ATOM 813 C C . ILE A 1 105 ? -14.332 11.445 11.528 1.00 50.44 105 ILE A C 1
ATOM 815 O O . ILE A 1 105 ? -15.475 11.796 11.248 1.00 50.44 105 ILE A O 1
ATOM 819 N N . PRO A 1 106 ? -13.423 11.168 10.575 1.00 49.94 106 PRO A N 1
ATOM 820 C CA . PRO A 1 106 ? -13.753 11.157 9.155 1.00 49.94 106 PRO A CA 1
ATOM 821 C C . PRO A 1 106 ? -14.903 10.185 8.844 1.00 49.94 106 PRO A C 1
ATOM 823 O O . PRO A 1 106 ? -14.906 9.061 9.346 1.00 49.94 106 PRO A O 1
ATOM 826 N N . GLU A 1 107 ? -15.818 10.576 7.949 1.00 46.72 107 GLU A N 1
ATOM 827 C CA . GLU A 1 107 ? -16.954 9.771 7.443 1.00 46.72 107 GLU A CA 1
ATOM 828 C C . GLU A 1 107 ? -16.637 8.271 7.200 1.00 46.72 107 GLU A C 1
ATOM 830 O O . GLU A 1 107 ? -17.434 7.414 7.582 1.00 46.72 107 GLU A O 1
ATOM 835 N N . PRO A 1 108 ? -15.467 7.894 6.635 1.00 52.34 108 PRO A N 1
ATOM 836 C CA . PRO A 1 108 ? -15.131 6.487 6.400 1.00 52.34 108 PRO A CA 1
ATOM 837 C C . PRO A 1 108 ? -14.946 5.664 7.682 1.00 52.34 108 PRO A C 1
ATOM 839 O O . PRO A 1 108 ? -15.156 4.455 7.679 1.00 52.34 108 PRO A O 1
ATOM 842 N N . VAL A 1 109 ? -14.528 6.303 8.777 1.00 52.19 109 VAL A N 1
ATOM 843 C CA . VAL A 1 109 ? -14.307 5.652 10.076 1.00 52.19 109 VAL A CA 1
ATOM 844 C C . VAL A 1 109 ? -15.647 5.355 10.746 1.00 52.19 109 VAL A C 1
ATOM 846 O O . VAL A 1 109 ? -15.817 4.286 11.331 1.00 52.19 109 VAL A O 1
ATOM 849 N N . LEU A 1 110 ? -16.616 6.262 10.595 1.00 53.69 110 LEU A N 1
ATOM 850 C CA . LEU A 1 110 ? -17.998 6.059 11.032 1.00 53.69 110 LEU A CA 1
ATOM 851 C C . LEU A 1 110 ? -18.643 4.873 10.305 1.00 53.69 110 LEU A C 1
ATOM 853 O O . LEU A 1 110 ? -19.217 4.007 10.957 1.00 53.69 110 LEU A O 1
ATOM 857 N N . GLU A 1 111 ? -18.454 4.762 8.987 1.00 57.12 111 GLU A N 1
ATOM 858 C CA . GLU A 1 111 ? -18.981 3.644 8.187 1.00 57.12 111 GLU A CA 1
ATOM 859 C C . GLU A 1 111 ? -18.412 2.282 8.642 1.00 57.12 111 GLU A C 1
ATOM 861 O O . GLU A 1 111 ? -19.140 1.291 8.747 1.00 57.12 111 GLU A O 1
ATOM 866 N N . VAL A 1 112 ? -17.119 2.230 8.985 1.00 52.72 112 VAL A N 1
ATOM 867 C CA . VAL A 1 112 ? -16.472 1.018 9.519 1.00 52.72 112 VAL A CA 1
ATOM 868 C C . VAL A 1 112 ? -17.009 0.669 10.909 1.00 52.72 112 VAL A C 1
ATOM 870 O O . VAL A 1 112 ? -17.335 -0.492 11.159 1.00 52.72 112 VAL A O 1
ATOM 873 N N . LEU A 1 113 ? -17.162 1.655 11.794 1.00 55.12 113 LEU A N 1
ATOM 874 C CA . LEU A 1 113 ? -17.699 1.449 13.142 1.00 55.12 113 LEU A CA 1
ATOM 875 C C . LEU A 1 113 ? -19.160 0.974 13.119 1.00 55.12 113 LEU A C 1
ATOM 877 O O . LEU A 1 113 ? -19.511 0.037 13.835 1.00 55.12 113 LEU A O 1
ATOM 881 N N . GLU A 1 114 ? -20.002 1.560 12.265 1.00 53.91 114 GLU A N 1
ATOM 882 C CA . GLU A 1 114 ? -21.385 1.115 12.056 1.00 53.91 114 GLU A CA 1
ATOM 883 C C . GLU A 1 114 ? -21.453 -0.324 11.550 1.00 53.91 114 GLU A C 1
ATOM 885 O O . GLU A 1 114 ? -22.301 -1.104 11.996 1.00 53.91 114 GLU A O 1
ATOM 890 N N . SER A 1 115 ? -20.565 -0.689 10.621 1.00 53.75 115 SER A N 1
ATOM 891 C CA . SER A 1 115 ? -20.501 -2.057 10.121 1.00 53.75 115 SER A CA 1
ATOM 892 C C . SER A 1 115 ? -20.155 -3.018 11.257 1.00 53.75 115 SER A C 1
ATOM 894 O O . SER A 1 115 ? -20.896 -3.971 11.483 1.00 53.75 115 SER A O 1
ATOM 896 N N . GLU A 1 116 ? -19.123 -2.720 12.050 1.00 46.53 116 GLU A N 1
ATOM 897 C CA . GLU A 1 116 ? -18.647 -3.572 13.144 1.00 46.53 116 GLU A CA 1
ATOM 898 C C . GLU A 1 116 ? -19.736 -3.815 14.205 1.00 46.53 116 GLU A C 1
ATOM 900 O O . GLU A 1 116 ? -19.909 -4.933 14.695 1.00 46.53 116 GLU A O 1
ATOM 905 N N . ILE A 1 117 ? -20.527 -2.787 14.521 1.00 50.78 117 ILE A N 1
ATOM 906 C CA . ILE A 1 117 ? -21.626 -2.870 15.493 1.00 50.78 117 ILE A CA 1
ATOM 907 C C . ILE A 1 117 ? -22.797 -3.704 14.944 1.00 50.78 117 ILE A C 1
ATOM 909 O O . ILE A 1 117 ? -23.320 -4.576 15.645 1.00 50.78 117 ILE A O 1
ATOM 913 N N . ASN A 1 118 ? -23.192 -3.503 13.683 1.00 49.34 118 ASN A N 1
ATOM 914 C CA . ASN A 1 118 ? -24.251 -4.296 13.042 1.00 49.34 118 ASN A CA 1
ATOM 915 C C . ASN A 1 118 ? -23.846 -5.768 12.852 1.00 49.34 118 ASN A C 1
ATOM 917 O O . ASN A 1 118 ? -24.670 -6.670 13.015 1.00 49.34 118 ASN A O 1
ATOM 921 N N . ILE A 1 119 ? -22.571 -6.014 12.548 1.00 47.38 119 ILE A N 1
ATOM 922 C CA . ILE A 1 119 ? -21.986 -7.350 12.406 1.00 47.38 119 ILE A CA 1
ATOM 923 C C . ILE A 1 119 ? -22.066 -8.106 13.735 1.00 47.38 119 ILE A C 1
ATOM 925 O O . ILE A 1 119 ? -22.448 -9.272 13.758 1.00 47.38 119 ILE A O 1
ATOM 929 N N . ARG A 1 120 ? -21.767 -7.443 14.855 1.00 46.09 120 ARG A N 1
ATOM 930 C CA . ARG A 1 120 ? -21.722 -8.075 16.183 1.00 46.09 120 ARG A CA 1
ATOM 931 C C . ARG A 1 120 ? -23.088 -8.230 16.850 1.00 46.09 120 ARG A C 1
ATOM 933 O O . ARG A 1 120 ? -23.243 -9.129 17.665 1.00 46.09 120 ARG A O 1
ATOM 940 N N . THR A 1 121 ? -24.077 -7.412 16.480 1.00 42.44 121 THR A N 1
ATOM 941 C CA . THR A 1 121 ? -25.459 -7.536 16.992 1.00 42.44 121 THR A CA 1
ATOM 942 C C . THR A 1 121 ? -26.180 -8.758 16.400 1.00 42.44 121 THR A C 1
ATOM 944 O O . THR A 1 121 ? -27.007 -9.364 17.072 1.00 42.44 121 THR A O 1
ATOM 947 N N . ASN A 1 122 ? -25.837 -9.160 15.168 1.00 41.41 122 ASN A N 1
ATOM 948 C CA . ASN A 1 122 ? -26.439 -10.315 14.485 1.00 41.41 122 ASN A CA 1
ATOM 949 C C . ASN A 1 122 ? -25.561 -11.577 14.473 1.00 41.41 122 ASN A C 1
ATOM 951 O O . ASN A 1 122 ? -26.072 -12.661 14.199 1.00 41.41 122 ASN A O 1
ATOM 955 N N . ALA A 1 123 ? -24.259 -11.462 14.741 1.00 40.31 123 ALA A N 1
ATOM 956 C CA . ALA A 1 123 ? -23.340 -12.592 14.724 1.00 40.31 123 ALA A CA 1
ATOM 957 C C . ALA A 1 123 ? -22.515 -12.632 16.012 1.00 40.31 123 ALA A C 1
ATOM 959 O O . ALA A 1 123 ? -21.369 -12.176 16.069 1.00 40.31 123 ALA A O 1
ATOM 960 N N . GLU A 1 124 ? -23.075 -13.256 17.048 1.00 37.88 124 GLU A N 1
ATOM 961 C CA . GLU A 1 124 ? -22.233 -13.887 18.054 1.00 37.88 124 GLU A CA 1
ATOM 962 C C . GLU A 1 124 ? -21.309 -14.874 17.314 1.00 37.88 124 GLU A C 1
ATOM 964 O O . GLU A 1 124 ? -21.745 -15.865 16.735 1.00 37.88 124 GLU A O 1
ATOM 969 N N . THR A 1 125 ? -20.009 -14.575 17.311 1.00 40.12 125 THR A N 1
ATOM 970 C CA . THR A 1 125 ? -18.881 -15.477 16.999 1.00 40.12 125 THR A CA 1
ATOM 971 C C . THR A 1 125 ? -18.484 -15.785 15.549 1.00 40.12 125 THR A C 1
ATOM 973 O O . THR A 1 125 ? -17.459 -16.441 15.373 1.00 40.12 125 THR A O 1
ATOM 976 N N . ILE A 1 126 ? -19.135 -15.259 14.503 1.00 41.19 126 ILE A N 1
ATOM 977 C CA . ILE A 1 126 ? -18.683 -15.520 13.119 1.00 41.19 126 ILE A CA 1
ATOM 978 C C . ILE A 1 126 ? -18.462 -14.214 12.353 1.00 41.19 126 ILE A C 1
ATOM 980 O O . ILE A 1 126 ? -19.374 -13.681 11.721 1.00 41.19 126 ILE A O 1
ATOM 984 N N . ILE A 1 127 ? -17.213 -13.732 12.336 1.00 47.91 127 ILE A N 1
ATOM 985 C CA . ILE A 1 127 ? -16.756 -12.841 11.262 1.00 47.91 127 ILE A CA 1
ATOM 986 C C . ILE A 1 127 ? -16.820 -13.674 9.974 1.00 47.91 127 ILE A C 1
ATOM 988 O O . ILE A 1 127 ? -15.911 -14.431 9.646 1.00 47.91 127 ILE A O 1
ATOM 992 N N . THR A 1 128 ? -17.965 -13.623 9.298 1.00 48.03 128 THR A N 1
ATOM 993 C CA . THR A 1 128 ? -18.228 -14.407 8.088 1.00 48.03 128 THR A CA 1
ATOM 994 C C . THR A 1 128 ? -17.410 -13.818 6.936 1.00 48.03 128 THR A C 1
ATOM 996 O O . THR A 1 128 ? -17.173 -12.612 6.904 1.00 48.03 128 THR A O 1
ATOM 999 N N . GLN A 1 129 ? -17.000 -14.632 5.960 1.00 51.69 129 GLN A N 1
ATOM 1000 C CA . GLN A 1 129 ? -16.221 -14.178 4.793 1.00 51.69 129 GLN A CA 1
ATOM 1001 C C . GLN A 1 129 ? -16.838 -12.943 4.102 1.00 51.69 129 GLN A C 1
ATOM 1003 O O . GLN A 1 129 ? -16.122 -12.017 3.736 1.00 51.69 129 GLN A O 1
ATOM 1008 N N . ALA A 1 130 ? -18.172 -12.863 4.036 1.00 46.59 130 ALA A N 1
ATOM 1009 C CA . ALA A 1 130 ? -18.901 -11.723 3.471 1.00 46.59 130 ALA A CA 1
ATOM 1010 C C . ALA A 1 130 ? -18.656 -10.389 4.208 1.00 46.59 130 ALA A C 1
ATOM 1012 O O . ALA A 1 130 ? -18.610 -9.325 3.593 1.00 46.59 130 ALA A O 1
ATOM 1013 N N . VAL A 1 131 ? -18.472 -10.442 5.528 1.00 55.56 131 VAL A N 1
ATOM 1014 C CA . VAL A 1 131 ? -18.156 -9.278 6.360 1.00 55.56 131 VAL A CA 1
ATOM 1015 C C . VAL A 1 131 ? -16.713 -8.835 6.142 1.00 55.56 131 VAL A C 1
ATOM 1017 O O . VAL A 1 131 ? -16.447 -7.643 5.990 1.00 55.56 131 VAL A O 1
ATOM 1020 N N . GLN A 1 132 ? -15.786 -9.794 6.069 1.00 63.62 132 GLN A N 1
ATOM 1021 C CA . GLN A 1 132 ? -14.383 -9.496 5.778 1.00 63.62 132 GLN A CA 1
ATOM 1022 C C . GLN A 1 132 ? -14.232 -8.831 4.409 1.00 63.62 132 GLN A C 1
ATOM 1024 O O . GLN A 1 132 ? -13.477 -7.877 4.273 1.00 63.62 132 GLN A O 1
ATOM 1029 N N . GLU A 1 133 ? -14.992 -9.263 3.403 1.00 65.75 133 GLU A N 1
ATOM 1030 C CA . GLU A 1 133 ? -14.966 -8.648 2.073 1.00 65.75 133 GLU A CA 1
ATOM 1031 C C . GLU A 1 133 ? -15.445 -7.190 2.072 1.00 65.75 133 GLU A C 1
ATOM 1033 O O . GLU A 1 133 ? -14.845 -6.341 1.403 1.00 65.75 133 GLU A O 1
ATOM 1038 N N . GLN A 1 134 ? -16.494 -6.870 2.834 1.00 64.06 134 GLN A N 1
ATOM 1039 C CA . GLN A 1 134 ? -16.969 -5.492 2.980 1.00 64.06 134 GLN A CA 1
ATOM 1040 C C . GLN A 1 134 ? -15.950 -4.628 3.727 1.00 64.06 134 GLN A C 1
ATOM 1042 O O . GLN A 1 134 ? -15.615 -3.539 3.254 1.00 64.06 134 GLN A O 1
ATOM 1047 N N . LEU A 1 135 ? -15.395 -5.141 4.826 1.00 68.00 135 LEU A N 1
ATOM 1048 C CA . LEU A 1 135 ? -14.356 -4.467 5.601 1.00 68.00 135 LEU A CA 1
ATOM 1049 C C . LEU A 1 135 ? -13.109 -4.196 4.746 1.00 68.00 135 LEU A C 1
ATOM 1051 O O . LEU A 1 135 ? -12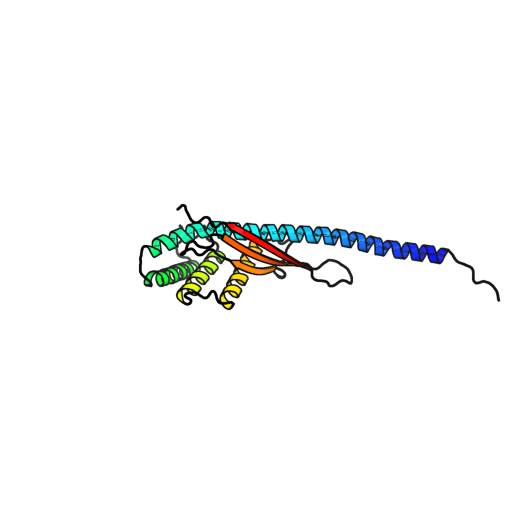.607 -3.072 4.707 1.00 68.00 135 LEU A O 1
ATOM 1055 N N . ASN A 1 136 ? -12.672 -5.188 3.971 1.00 76.94 136 ASN A N 1
ATOM 1056 C CA . ASN A 1 136 ? -11.571 -5.062 3.023 1.00 76.94 136 ASN A CA 1
ATOM 1057 C C . ASN A 1 136 ? -11.856 -3.981 1.972 1.00 76.94 136 ASN A C 1
ATOM 1059 O O . ASN A 1 136 ? -10.981 -3.175 1.651 1.00 76.94 136 ASN A O 1
ATOM 1063 N N . LYS A 1 137 ? -13.082 -3.908 1.441 1.00 75.19 137 LYS A N 1
ATOM 1064 C CA . LYS A 1 137 ? -13.465 -2.892 0.449 1.00 75.19 137 LYS A CA 1
ATOM 1065 C C . LYS A 1 137 ? -13.465 -1.478 1.035 1.00 75.19 137 LYS A C 1
ATOM 1067 O O . LYS A 1 137 ? -13.015 -0.552 0.360 1.00 75.19 137 LYS A O 1
ATOM 1072 N N . LEU A 1 138 ? -13.947 -1.304 2.264 1.00 74.00 138 LEU A N 1
ATOM 1073 C CA . LEU A 1 138 ? -13.919 -0.014 2.959 1.00 74.00 138 LEU A CA 1
ATOM 1074 C C . LEU A 1 138 ? -12.482 0.412 3.264 1.00 74.00 138 LEU A C 1
ATOM 1076 O O . LEU A 1 138 ? -12.077 1.519 2.911 1.00 74.00 138 LEU A O 1
ATOM 1080 N N . LEU A 1 139 ? -11.673 -0.496 3.809 1.00 79.69 139 LEU A N 1
ATOM 1081 C CA . LEU A 1 139 ? -10.275 -0.214 4.120 1.00 79.69 139 LEU A CA 1
ATOM 1082 C C . LEU A 1 139 ? -9.422 0.001 2.878 1.00 79.69 139 LEU A C 1
ATOM 1084 O O . LEU A 1 139 ? -8.493 0.797 2.924 1.00 79.69 139 LEU A O 1
ATOM 1088 N N . THR A 1 140 ? -9.780 -0.594 1.739 1.00 83.94 140 THR A N 1
ATOM 1089 C CA . THR A 1 140 ? -9.147 -0.257 0.455 1.00 83.94 140 THR A CA 1
ATOM 1090 C C . THR A 1 140 ? -9.307 1.230 0.134 1.00 83.94 140 THR A C 1
ATOM 1092 O O . THR A 1 140 ? -8.354 1.854 -0.327 1.00 83.94 140 THR A O 1
ATOM 1095 N N . LYS A 1 141 ? -10.471 1.834 0.422 1.00 83.31 141 LYS A N 1
ATOM 1096 C CA . LYS A 1 141 ? -10.665 3.281 0.241 1.00 83.31 141 LYS A CA 1
ATOM 1097 C C . LYS A 1 141 ? -9.826 4.089 1.227 1.00 83.31 141 LYS A C 1
ATOM 1099 O O . LYS A 1 141 ? -9.256 5.094 0.827 1.00 83.31 141 LYS A O 1
ATOM 1104 N N . ILE A 1 142 ? -9.733 3.651 2.484 1.00 80.12 142 ILE A N 1
ATOM 1105 C CA . ILE A 1 142 ? -8.961 4.362 3.513 1.00 80.12 142 ILE A CA 1
ATOM 1106 C C . ILE A 1 142 ? -7.467 4.318 3.183 1.00 80.12 142 ILE A C 1
ATOM 1108 O O . ILE A 1 142 ? -6.834 5.367 3.140 1.00 80.12 142 ILE A O 1
ATOM 1112 N N . VAL A 1 143 ? -6.921 3.144 2.850 1.00 84.88 143 VAL A N 1
ATOM 1113 C CA . VAL A 1 143 ? -5.527 3.018 2.396 1.00 84.88 143 VAL A CA 1
ATOM 1114 C C . VAL A 1 143 ? -5.285 3.916 1.187 1.00 84.88 143 VAL A C 1
ATOM 1116 O O . VAL A 1 143 ? -4.258 4.586 1.125 1.00 84.88 143 VAL A O 1
ATOM 1119 N N . ALA A 1 144 ? -6.253 4.013 0.268 1.00 87.31 144 ALA A N 1
ATOM 1120 C CA . ALA A 1 144 ? -6.142 4.886 -0.892 1.00 87.31 144 ALA A CA 1
ATOM 1121 C C . ALA A 1 144 ? -6.049 6.388 -0.566 1.00 87.31 144 ALA A C 1
ATOM 1123 O O . ALA A 1 144 ? -5.470 7.116 -1.369 1.00 87.31 144 ALA A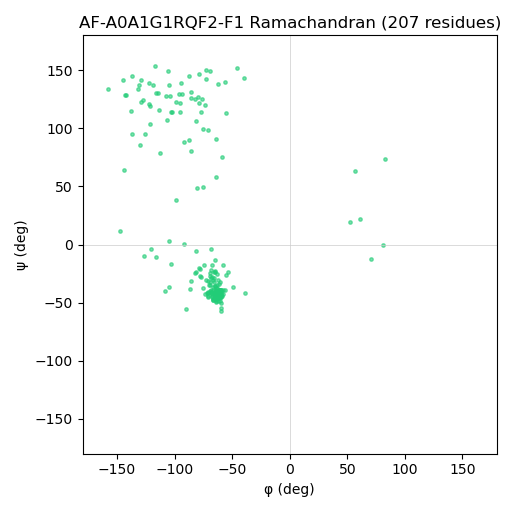 O 1
ATOM 1124 N N . LEU A 1 145 ? -6.559 6.850 0.583 1.00 84.81 145 LEU A N 1
ATOM 1125 C CA . LEU A 1 145 ? -6.427 8.249 1.023 1.00 84.81 145 LEU A CA 1
ATOM 1126 C C . LEU A 1 145 ? -4.994 8.597 1.445 1.00 84.81 145 LEU A C 1
ATOM 1128 O O . LEU 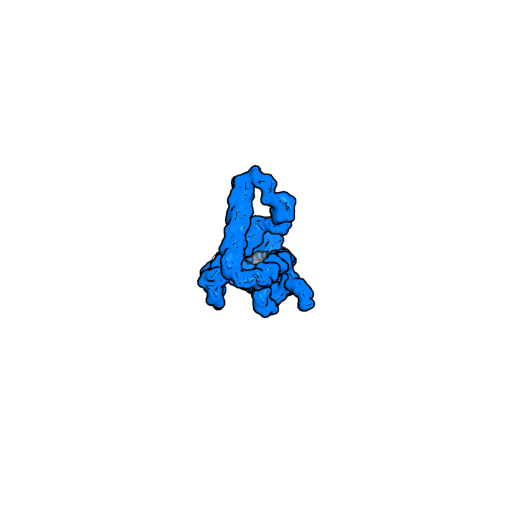A 1 145 ? -4.570 9.735 1.268 1.00 84.81 145 LEU A O 1
AT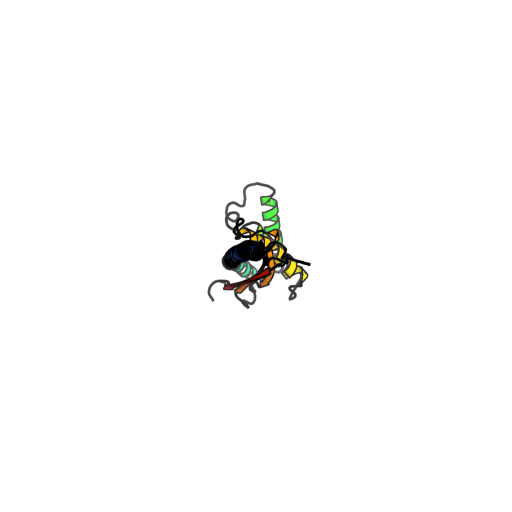OM 1132 N N . TYR A 1 146 ? -4.251 7.623 1.974 1.00 85.00 146 TYR A N 1
ATOM 1133 C CA . TYR A 1 146 ? -2.861 7.793 2.412 1.00 85.00 146 TYR A CA 1
ATOM 1134 C C . TYR A 1 146 ? -1.839 7.471 1.310 1.00 85.00 146 TYR A C 1
ATOM 1136 O O . TYR A 1 146 ? -0.630 7.565 1.522 1.00 85.00 146 TYR A O 1
ATOM 1144 N N . MET A 1 147 ? -2.296 7.096 0.112 1.00 87.12 147 MET A N 1
ATOM 1145 C CA . MET A 1 147 ? -1.415 6.852 -1.027 1.00 87.12 147 MET A CA 1
ATOM 1146 C C . MET A 1 147 ? -0.964 8.151 -1.693 1.00 87.12 147 MET A C 1
ATOM 1148 O O . MET A 1 147 ? -1.734 9.095 -1.856 1.00 87.12 147 MET A O 1
ATOM 1152 N N . ASN A 1 148 ? 0.265 8.151 -2.211 1.00 87.69 148 ASN A N 1
ATOM 1153 C CA . ASN A 1 148 ? 0.711 9.182 -3.141 1.00 87.69 148 ASN A CA 1
ATOM 1154 C C . ASN A 1 148 ? 0.125 8.915 -4.549 1.00 87.69 148 ASN A C 1
ATOM 1156 O O . ASN A 1 148 ? 0.530 7.930 -5.178 1.00 87.69 148 ASN A O 1
ATOM 1160 N N . PRO A 1 149 ? -0.760 9.783 -5.084 1.00 85.12 149 PRO A N 1
ATOM 1161 C CA . PRO A 1 149 ? -1.432 9.558 -6.368 1.00 85.12 149 PRO A CA 1
ATOM 1162 C C . PRO A 1 149 ? -0.491 9.610 -7.582 1.00 85.12 149 PRO A C 1
ATOM 1164 O O . PRO A 1 149 ? -0.852 9.119 -8.650 1.00 85.12 149 PRO A O 1
ATOM 1167 N N . TYR A 1 150 ? 0.712 10.179 -7.440 1.00 85.75 150 TYR A N 1
ATOM 1168 C CA . TYR A 1 150 ? 1.719 10.201 -8.507 1.00 85.75 150 TYR A CA 1
ATOM 1169 C C . TYR A 1 150 ? 2.462 8.869 -8.654 1.00 85.75 150 TYR A C 1
ATOM 1171 O O . TYR A 1 150 ? 3.028 8.600 -9.710 1.00 85.75 150 TYR A O 1
ATOM 1179 N N . VAL A 1 151 ? 2.467 8.038 -7.606 1.00 85.81 151 VAL A N 1
ATOM 1180 C CA . VAL A 1 151 ? 3.174 6.746 -7.583 1.00 85.81 151 VAL A CA 1
ATOM 1181 C C . VAL A 1 151 ? 2.190 5.578 -7.646 1.00 85.81 151 VAL A C 1
ATOM 1183 O O . VAL A 1 151 ? 2.432 4.597 -8.348 1.00 85.81 151 VAL A O 1
ATOM 1186 N N . LEU A 1 152 ? 1.065 5.680 -6.936 1.00 88.88 152 LEU A N 1
ATOM 1187 C CA . LEU A 1 152 ? 0.085 4.609 -6.794 1.00 88.88 152 LEU A CA 1
ATOM 1188 C C . LEU A 1 152 ? -1.271 5.021 -7.358 1.00 88.88 152 LEU A C 1
ATOM 1190 O O . LEU A 1 152 ? -1.773 6.114 -7.115 1.00 88.88 152 LEU A O 1
ATOM 1194 N N . SER A 1 153 ? -1.903 4.099 -8.077 1.00 87.94 153 SER A N 1
ATOM 1195 C CA . SER A 1 153 ? -3.264 4.263 -8.582 1.00 87.94 153 SER A CA 1
ATOM 1196 C C . SER A 1 153 ? -4.251 3.444 -7.747 1.00 87.94 153 SER A C 1
ATOM 1198 O O . SER A 1 153 ? -4.088 2.225 -7.668 1.00 87.94 153 SER A O 1
ATOM 1200 N N . PRO A 1 154 ? -5.345 4.037 -7.230 1.00 86.00 154 PRO A N 1
ATOM 1201 C CA . PRO A 1 154 ? -6.349 3.307 -6.444 1.00 86.00 154 PRO A CA 1
ATOM 1202 C C . PRO A 1 154 ? -6.953 2.092 -7.159 1.00 86.00 154 PRO A C 1
ATOM 1204 O O . PRO A 1 154 ? -7.358 1.131 -6.519 1.00 86.00 154 PRO A O 1
ATOM 1207 N N . LYS A 1 155 ? -6.974 2.103 -8.499 1.00 87.81 155 LYS A N 1
ATOM 1208 C CA . LYS A 1 155 ? -7.502 1.007 -9.328 1.00 87.81 155 LYS A CA 1
ATOM 1209 C C . LYS A 1 155 ? -6.707 -0.298 -9.222 1.00 87.81 155 LYS A C 1
ATOM 1211 O O . LYS A 1 155 ? -7.253 -1.349 -9.534 1.00 87.81 155 LYS A O 1
ATOM 1216 N N . HIS A 1 156 ? -5.432 -0.229 -8.843 1.00 90.75 156 HIS A N 1
ATOM 1217 C CA . HIS A 1 156 ? -4.548 -1.395 -8.755 1.00 90.75 156 HIS A CA 1
ATOM 1218 C C . HIS A 1 156 ? -4.300 -1.843 -7.309 1.00 90.75 156 HIS A C 1
ATOM 1220 O O . HIS A 1 156 ? -3.526 -2.775 -7.099 1.00 90.75 156 HIS A O 1
ATOM 1226 N N . LEU A 1 157 ? -4.942 -1.189 -6.336 1.00 90.94 157 LEU A N 1
ATOM 1227 C CA . LEU A 1 157 ? -4.851 -1.502 -4.915 1.00 90.94 157 LEU A CA 1
ATOM 1228 C C . LEU A 1 157 ? -5.998 -2.425 -4.494 1.00 90.94 157 LEU A C 1
ATOM 1230 O O . LEU A 1 157 ? -7.156 -2.201 -4.849 1.00 90.94 157 LEU A O 1
ATOM 1234 N N . LYS A 1 158 ? -5.685 -3.411 -3.656 1.00 91.81 158 LYS A N 1
ATOM 1235 C CA . LYS A 1 158 ? -6.672 -4.233 -2.961 1.00 91.81 158 LYS A CA 1
ATOM 1236 C C . LYS A 1 158 ? -6.198 -4.540 -1.545 1.00 91.81 158 LYS A C 1
ATOM 1238 O O . LYS A 1 158 ? -5.096 -5.043 -1.365 1.00 91.81 158 LYS A O 1
ATOM 1243 N N . VAL A 1 159 ? -7.034 -4.295 -0.541 1.00 88.81 159 VAL A N 1
ATOM 1244 C CA . VAL A 1 159 ? -6.810 -4.849 0.802 1.00 88.81 159 VAL A CA 1
ATOM 1245 C C . VAL A 1 159 ? -7.284 -6.301 0.811 1.00 88.81 159 VAL A C 1
ATOM 1247 O O . VAL A 1 159 ? -8.393 -6.601 0.365 1.00 88.81 159 VAL A O 1
ATOM 1250 N N . VAL A 1 160 ? -6.409 -7.207 1.245 1.00 86.88 160 VAL A N 1
ATOM 1251 C CA . VAL A 1 160 ? -6.619 -8.663 1.173 1.00 86.88 160 VAL A CA 1
ATOM 1252 C C . VAL A 1 160 ? -6.971 -9.238 2.538 1.00 86.88 160 VAL A C 1
ATOM 1254 O O . VAL A 1 160 ? -7.808 -10.134 2.615 1.00 86.88 160 VAL A O 1
ATOM 1257 N N . ASP A 1 161 ? -6.366 -8.715 3.602 1.00 83.88 161 ASP A N 1
ATOM 1258 C CA . ASP A 1 161 ? -6.592 -9.193 4.964 1.00 83.88 161 ASP A CA 1
ATOM 1259 C C . ASP A 1 161 ? -6.544 -8.041 5.965 1.00 83.88 161 ASP A C 1
ATOM 1261 O O . ASP A 1 161 ? -5.734 -7.115 5.841 1.00 83.88 161 ASP A O 1
ATOM 1265 N N . VAL A 1 162 ? -7.424 -8.110 6.958 1.00 83.06 162 VAL A N 1
ATOM 1266 C CA . VAL A 1 162 ? -7.567 -7.115 8.017 1.00 83.06 162 VAL A CA 1
ATOM 1267 C C . VAL A 1 162 ? -7.893 -7.838 9.312 1.00 83.06 162 VAL A C 1
ATOM 1269 O O . VAL A 1 162 ? -8.846 -8.612 9.386 1.00 83.06 162 VAL A O 1
ATOM 1272 N N . VAL A 1 163 ? -7.134 -7.531 10.360 1.00 79.56 163 VAL A N 1
ATOM 1273 C CA . VAL A 1 163 ? -7.419 -7.987 11.722 1.00 79.56 163 VAL A CA 1
ATOM 1274 C C . VAL A 1 163 ? -7.551 -6.763 12.612 1.00 79.56 163 VAL A C 1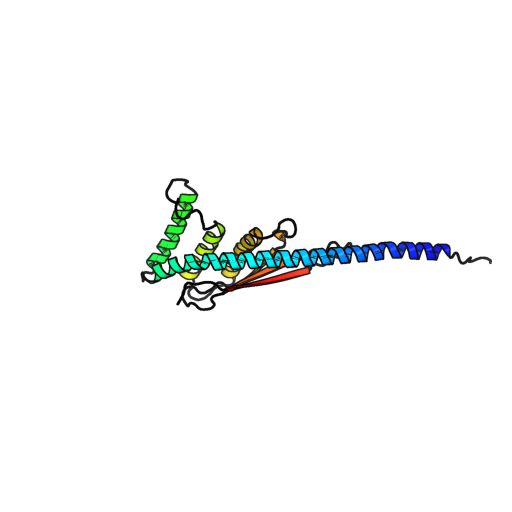
ATOM 1276 O O . VAL A 1 163 ? -6.621 -5.963 12.709 1.00 79.56 163 VAL A O 1
ATOM 1279 N N . LEU A 1 164 ? -8.711 -6.621 13.246 1.00 77.56 164 LEU A N 1
ATOM 1280 C CA . LEU A 1 164 ? -8.991 -5.586 14.237 1.00 77.56 164 LEU A CA 1
ATOM 1281 C C . LEU A 1 164 ? -9.006 -6.206 15.642 1.00 77.56 164 LEU A C 1
ATOM 1283 O O . LEU A 1 164 ? -9.377 -7.376 15.787 1.00 77.56 164 LEU A O 1
ATOM 1287 N N . PRO A 1 165 ? -8.617 -5.449 16.681 1.00 70.12 165 PRO A N 1
ATOM 1288 C CA . PRO A 1 165 ? -8.569 -5.963 18.041 1.00 70.12 165 PRO A CA 1
ATOM 1289 C C . PRO A 1 165 ? -9.962 -6.229 18.610 1.00 70.12 165 PRO A C 1
ATOM 1291 O O . PRO A 1 165 ? -10.924 -5.516 18.318 1.00 70.12 165 PRO A O 1
ATOM 1294 N N . ASN A 1 166 ? -10.067 -7.220 19.498 1.00 65.12 166 ASN A N 1
ATOM 1295 C CA . ASN A 1 166 ? -11.297 -7.447 20.245 1.00 65.12 166 ASN A CA 1
ATOM 1296 C C . ASN A 1 166 ? -11.365 -6.485 21.442 1.00 65.12 166 ASN A C 1
ATOM 1298 O O . ASN A 1 166 ? -10.659 -6.659 22.437 1.00 65.12 166 ASN A O 1
ATOM 1302 N N . LEU A 1 167 ? -12.232 -5.476 21.338 1.00 64.19 167 LEU A N 1
ATOM 1303 C CA . LEU A 1 167 ? -12.409 -4.441 22.363 1.00 64.19 167 LEU A CA 1
ATOM 1304 C C . LEU A 1 167 ? -13.034 -4.970 23.669 1.00 64.19 167 LEU A C 1
ATOM 1306 O O . LEU A 1 167 ? -12.830 -4.357 24.714 1.00 64.19 167 LEU A O 1
ATOM 1310 N N . ILE A 1 168 ? -13.738 -6.108 23.613 1.00 54.06 168 ILE A N 1
ATOM 1311 C CA . ILE A 1 168 ? -14.475 -6.715 24.734 1.00 54.06 168 ILE A CA 1
ATOM 1312 C C . ILE A 1 168 ? -13.570 -7.680 25.505 1.00 54.06 168 ILE A C 1
ATOM 1314 O O . ILE A 1 168 ? -13.360 -7.547 26.708 1.00 54.06 168 ILE A O 1
ATOM 1318 N N . SER A 1 169 ? -12.978 -8.656 24.809 1.00 57.56 169 SER A N 1
ATOM 1319 C CA . SER A 1 169 ? -12.145 -9.679 25.456 1.00 57.56 169 SER A CA 1
ATOM 1320 C C . SER A 1 169 ? -10.714 -9.214 25.738 1.00 57.56 169 SER A C 1
ATOM 1322 O O . SER A 1 169 ? -9.944 -9.962 26.343 1.00 57.56 169 SER A O 1
ATOM 1324 N N . LYS A 1 170 ? -10.334 -8.011 25.272 1.00 63.84 170 LYS A N 1
ATOM 1325 C CA . LYS A 1 170 ? -8.960 -7.471 25.283 1.00 63.84 170 LYS A CA 1
ATOM 1326 C C . LYS A 1 170 ? -7.924 -8.424 24.660 1.00 63.84 170 LYS A C 1
ATOM 1328 O O . LYS A 1 170 ? -6.723 -8.298 24.902 1.00 63.84 170 LYS A O 1
ATOM 1333 N N . GLN A 1 171 ? -8.363 -9.388 23.849 1.00 56.78 171 GLN A N 1
ATOM 1334 C CA . GLN A 1 171 ? -7.480 -10.296 23.123 1.00 56.78 171 GLN A CA 1
ATOM 1335 C C . GLN A 1 171 ? -7.082 -9.679 21.779 1.00 56.78 171 GLN A C 1
ATOM 1337 O O . GLN A 1 171 ? -7.879 -9.002 21.134 1.00 56.78 171 GLN A O 1
ATOM 1342 N N . GLN A 1 172 ? -5.838 -9.942 21.360 1.00 61.72 172 GLN A N 1
ATOM 1343 C CA . GLN A 1 172 ? -5.262 -9.456 20.099 1.00 61.72 172 GLN A CA 1
ATOM 1344 C C . GLN A 1 172 ? -5.299 -7.923 19.981 1.00 61.72 172 GLN A C 1
ATOM 1346 O O . GLN A 1 172 ? -5.935 -7.381 19.091 1.00 61.72 172 GLN A O 1
ATOM 1351 N N . MET A 1 173 ? -4.595 -7.206 20.867 1.00 76.19 173 MET A N 1
ATOM 1352 C CA . MET A 1 173 ? -4.522 -5.732 20.844 1.00 76.19 173 MET A CA 1
ATOM 1353 C C . MET A 1 173 ? -3.616 -5.189 19.724 1.00 76.19 173 MET A C 1
ATOM 1355 O O . MET A 1 173 ? -2.719 -4.380 19.968 1.00 76.19 173 MET A O 1
ATOM 1359 N N . TYR A 1 174 ? -3.805 -5.659 18.496 1.00 81.50 174 TYR A N 1
ATOM 1360 C CA . TYR A 1 174 ? -3.116 -5.160 17.316 1.00 81.50 174 TYR A CA 1
ATOM 1361 C C . TYR A 1 174 ? -4.084 -5.019 16.141 1.00 81.50 174 TYR A C 1
ATOM 1363 O O . TYR A 1 174 ? -5.007 -5.808 15.966 1.00 81.50 174 TYR A O 1
ATOM 1371 N N . VAL A 1 175 ? -3.845 -3.993 15.337 1.00 85.00 175 VAL A N 1
ATOM 1372 C CA . VAL A 1 175 ? -4.435 -3.769 14.026 1.00 85.00 175 VAL A CA 1
ATOM 1373 C C . VAL A 1 175 ? -3.461 -4.329 13.002 1.00 85.00 175 VAL A C 1
ATOM 1375 O O . VAL A 1 175 ? -2.304 -3.912 12.956 1.00 85.00 175 VAL A O 1
ATOM 1378 N N . LYS A 1 176 ? -3.910 -5.275 12.182 1.00 87.44 176 LYS A N 1
ATOM 1379 C CA . LYS A 1 176 ? -3.144 -5.790 11.045 1.00 87.44 176 LYS A CA 1
ATOM 1380 C C . LYS A 1 176 ? -3.861 -5.410 9.762 1.00 87.44 176 LYS A C 1
ATOM 1382 O O . LYS A 1 176 ? -5.054 -5.671 9.638 1.00 87.44 176 LYS A O 1
ATOM 1387 N N . ILE A 1 177 ? -3.133 -4.838 8.813 1.00 90.38 177 ILE A N 1
ATOM 1388 C CA . ILE A 1 177 ? -3.651 -4.516 7.483 1.00 90.38 177 ILE A CA 1
ATOM 1389 C C . ILE A 1 177 ? -2.682 -5.081 6.462 1.00 90.38 177 ILE A C 1
ATOM 1391 O O . ILE A 1 177 ? -1.502 -4.733 6.472 1.00 90.38 177 ILE A O 1
ATOM 1395 N N . THR A 1 178 ? -3.185 -5.932 5.576 1.00 92.75 178 THR A N 1
ATOM 1396 C CA . THR A 1 178 ? -2.441 -6.475 4.444 1.00 92.75 178 THR A CA 1
ATOM 1397 C C . THR A 1 178 ? -3.053 -5.950 3.158 1.00 92.75 178 THR A C 1
ATOM 1399 O O . THR A 1 178 ? -4.203 -6.253 2.828 1.00 92.75 178 THR A O 1
ATOM 1402 N N . ALA A 1 179 ? -2.271 -5.172 2.418 1.00 94.12 179 ALA A N 1
ATOM 1403 C CA . ALA A 1 179 ? -2.663 -4.641 1.127 1.00 94.12 179 ALA A CA 1
ATOM 1404 C C . ALA A 1 179 ? -1.757 -5.157 0.019 1.00 94.12 179 ALA A C 1
ATOM 1406 O O . ALA A 1 179 ? -0.586 -5.491 0.209 1.00 94.12 179 ALA A O 1
ATOM 1407 N N . GLU A 1 180 ? -2.336 -5.194 -1.162 1.00 94.50 180 GLU A N 1
ATOM 1408 C CA . GLU A 1 180 ? -1.749 -5.750 -2.350 1.00 94.50 180 GLU A CA 1
ATOM 1409 C C . GLU A 1 180 ? -1.884 -4.756 -3.497 1.00 94.50 180 GLU A C 1
ATOM 1411 O O . GLU A 1 180 ? -2.928 -4.121 -3.669 1.00 94.50 180 GLU A O 1
ATOM 1416 N N . TYR A 1 181 ? -0.819 -4.615 -4.278 1.00 95.19 181 TYR A N 1
ATOM 1417 C CA . TYR A 1 181 ? -0.763 -3.699 -5.403 1.00 95.19 181 TYR A CA 1
ATOM 1418 C C . TYR A 1 181 ? -0.227 -4.387 -6.653 1.00 95.19 181 TYR A C 1
ATOM 1420 O O . TYR A 1 181 ? 0.795 -5.077 -6.609 1.00 95.19 181 TYR A O 1
ATOM 1428 N N . VAL A 1 182 ? -0.902 -4.172 -7.781 1.00 94.25 182 VAL A N 1
ATOM 1429 C CA . VAL A 1 182 ? -0.488 -4.706 -9.083 1.00 94.25 182 VAL A CA 1
ATOM 1430 C C . VAL A 1 182 ? 0.330 -3.667 -9.849 1.00 94.25 182 VAL A C 1
ATOM 1432 O O . VAL A 1 182 ? -0.183 -2.634 -10.278 1.00 94.25 182 VAL A O 1
ATOM 1435 N N . VAL A 1 183 ? 1.610 -3.964 -10.058 1.00 91.31 183 VAL A N 1
ATOM 1436 C CA . VAL A 1 183 ? 2.545 -3.164 -10.853 1.00 91.31 183 VAL A CA 1
ATOM 1437 C C . VAL A 1 183 ? 2.584 -3.677 -12.284 1.00 91.31 183 VAL A C 1
ATOM 1439 O O . VAL A 1 183 ? 2.801 -4.865 -12.535 1.00 91.31 183 VAL A O 1
ATOM 1442 N N . LYS A 1 184 ? 2.430 -2.747 -13.229 1.00 88.19 184 LYS A N 1
ATOM 1443 C CA . LYS A 1 184 ? 2.652 -2.977 -14.658 1.00 88.19 184 LYS A CA 1
ATOM 1444 C C . LYS A 1 184 ? 4.002 -2.385 -15.034 1.00 88.19 184 LYS A C 1
ATOM 1446 O O . LYS A 1 184 ? 4.182 -1.173 -14.937 1.00 88.19 184 LYS A O 1
ATOM 1451 N N . LEU A 1 185 ? 4.949 -3.239 -15.417 1.00 85.31 185 LEU A N 1
ATOM 1452 C CA . LEU A 1 185 ? 6.281 -2.788 -15.807 1.00 85.31 185 LEU A CA 1
ATOM 1453 C C . LEU A 1 185 ? 6.245 -2.093 -17.178 1.00 85.31 185 LEU A C 1
ATOM 1455 O O . LEU A 1 185 ? 5.551 -2.570 -18.077 1.00 85.31 185 LEU A O 1
ATOM 1459 N N . PRO A 1 186 ? 7.024 -1.018 -17.379 1.00 82.06 186 PRO A N 1
ATOM 1460 C CA . PRO A 1 186 ? 7.105 -0.298 -18.647 1.00 82.06 186 PRO A CA 1
ATOM 1461 C C . PRO A 1 186 ? 8.045 -1.011 -19.635 1.00 82.06 186 PRO A C 1
ATOM 1463 O O . PRO A 1 186 ? 8.950 -0.404 -20.203 1.00 82.06 186 PRO A O 1
ATOM 1466 N N . LEU A 1 187 ? 7.871 -2.321 -19.815 1.00 82.81 187 LEU A N 1
ATOM 1467 C CA . LEU A 1 187 ? 8.692 -3.124 -20.716 1.00 82.81 187 LEU A CA 1
ATOM 1468 C C . LEU A 1 187 ? 7.954 -3.329 -22.043 1.00 82.81 187 LEU A C 1
ATOM 1470 O O . LEU A 1 187 ? 6.853 -3.886 -22.045 1.00 82.81 187 LEU A O 1
ATOM 1474 N N . PRO A 1 188 ? 8.536 -2.927 -23.187 1.00 72.38 188 PRO A N 1
ATOM 1475 C CA . PRO A 1 188 ? 7.944 -3.238 -24.474 1.00 72.38 188 PRO A CA 1
ATOM 1476 C C . PRO A 1 188 ? 7.912 -4.765 -24.635 1.00 72.38 188 PRO A C 1
ATOM 1478 O O . PRO A 1 188 ? 8.857 -5.463 -24.268 1.00 72.38 188 PRO A O 1
ATOM 1481 N N . PHE A 1 189 ? 6.800 -5.286 -25.157 1.00 77.50 189 PHE A N 1
ATOM 1482 C CA . PHE A 1 189 ? 6.557 -6.712 -25.435 1.00 77.50 189 PHE A CA 1
ATOM 1483 C C . PHE A 1 189 ? 6.363 -7.640 -24.216 1.00 77.50 189 PHE A C 1
ATOM 1485 O O . PHE A 1 189 ? 5.863 -8.752 -24.392 1.00 77.50 189 PHE A O 1
ATOM 1492 N N . ILE A 1 190 ? 6.664 -7.209 -22.984 1.00 79.81 190 ILE A N 1
ATOM 1493 C CA . ILE A 1 190 ? 6.511 -8.028 -21.768 1.00 79.81 190 ILE A CA 1
ATOM 1494 C C . ILE A 1 190 ? 5.307 -7.541 -20.954 1.00 79.81 190 ILE A C 1
ATOM 1496 O O . ILE A 1 190 ? 5.365 -6.523 -20.276 1.00 79.81 190 ILE A O 1
ATOM 1500 N N . HIS A 1 191 ? 4.225 -8.320 -20.958 1.00 80.12 191 HIS A N 1
ATOM 1501 C CA . HIS A 1 191 ? 2.957 -7.976 -20.295 1.00 80.12 191 HIS A CA 1
ATOM 1502 C C . HIS A 1 191 ? 2.796 -8.650 -18.925 1.00 80.12 191 HIS A C 1
ATOM 1504 O O . HIS A 1 191 ? 1.717 -9.120 -18.569 1.00 80.12 191 HIS A O 1
ATOM 1510 N N . LYS A 1 192 ? 3.885 -8.756 -18.159 1.00 82.44 192 LYS A N 1
ATOM 1511 C CA . LYS A 1 192 ? 3.861 -9.442 -16.866 1.00 82.44 192 LYS A CA 1
ATOM 1512 C C . LYS A 1 192 ? 3.416 -8.490 -15.759 1.00 82.44 192 LYS A C 1
ATOM 1514 O O . LYS A 1 192 ? 4.014 -7.435 -15.563 1.00 82.44 192 LYS A O 1
ATOM 1519 N N . GLU A 1 193 ? 2.394 -8.898 -15.018 1.00 87.25 193 GLU A N 1
ATOM 1520 C CA . GLU A 1 193 ? 1.948 -8.204 -13.814 1.00 87.25 193 GLU A CA 1
ATOM 1521 C C . GLU A 1 193 ? 2.756 -8.684 -12.605 1.00 87.25 193 GLU A C 1
ATOM 1523 O O . GLU A 1 193 ? 2.928 -9.888 -12.392 1.00 87.25 193 GLU A O 1
ATOM 1528 N N . ILE A 1 194 ? 3.266 -7.741 -11.814 1.00 90.25 194 ILE A N 1
ATOM 1529 C CA . ILE A 1 194 ? 3.956 -8.025 -10.553 1.00 90.25 194 ILE A CA 1
ATOM 1530 C C . ILE A 1 194 ? 3.043 -7.599 -9.414 1.00 90.25 194 ILE A C 1
ATOM 1532 O O . ILE A 1 194 ? 2.564 -6.471 -9.380 1.00 90.25 194 ILE A O 1
ATOM 1536 N N . ARG A 1 195 ? 2.807 -8.506 -8.471 1.00 94.25 195 ARG A N 1
ATOM 1537 C CA . ARG A 1 195 ? 1.943 -8.277 -7.316 1.00 94.25 195 ARG A CA 1
ATOM 1538 C C . ARG A 1 195 ? 2.817 -8.040 -6.090 1.00 94.25 195 ARG A C 1
ATOM 1540 O O . ARG A 1 195 ? 3.540 -8.939 -5.671 1.00 94.25 195 ARG A O 1
ATOM 1547 N N . ILE A 1 196 ? 2.770 -6.833 -5.541 1.00 94.06 196 ILE A N 1
ATOM 1548 C CA . ILE A 1 196 ? 3.468 -6.467 -4.305 1.00 94.06 196 ILE A CA 1
ATOM 1549 C C . ILE A 1 196 ? 2.478 -6.601 -3.158 1.00 94.06 196 ILE A C 1
ATOM 1551 O O . ILE A 1 196 ? 1.380 -6.061 -3.237 1.00 94.06 196 ILE A O 1
ATOM 1555 N N . THR A 1 197 ? 2.862 -7.302 -2.094 1.00 95.44 197 THR A N 1
ATOM 1556 C CA . THR A 1 197 ? 2.057 -7.425 -0.871 1.00 95.44 197 THR A CA 1
ATOM 1557 C C . THR A 1 197 ? 2.802 -6.784 0.288 1.00 95.44 197 THR A C 1
ATOM 1559 O O . THR A 1 197 ? 3.979 -7.077 0.502 1.00 95.44 197 THR A O 1
ATOM 1562 N N . LYS A 1 198 ? 2.123 -5.923 1.045 1.00 96.12 198 LYS A N 1
ATOM 1563 C CA . LYS A 1 198 ? 2.656 -5.289 2.253 1.00 96.12 198 LYS A CA 1
ATOM 1564 C C . LYS A 1 198 ? 1.696 -5.461 3.409 1.00 96.12 198 LYS A C 1
ATOM 1566 O O . LYS A 1 198 ? 0.482 -5.415 3.232 1.00 96.12 198 LYS A O 1
ATOM 1571 N N . THR A 1 199 ? 2.264 -5.694 4.586 1.00 94.50 199 THR A N 1
ATOM 1572 C CA . THR A 1 199 ? 1.513 -5.885 5.823 1.00 94.50 199 THR A CA 1
ATOM 1573 C C . THR A 1 199 ? 2.060 -4.944 6.877 1.00 94.50 199 THR A C 1
ATOM 1575 O O . THR A 1 199 ? 3.246 -5.019 7.187 1.00 94.50 199 THR A O 1
ATOM 1578 N N . ALA A 1 200 ? 1.192 -4.117 7.450 1.00 93.12 200 ALA A N 1
ATOM 1579 C CA 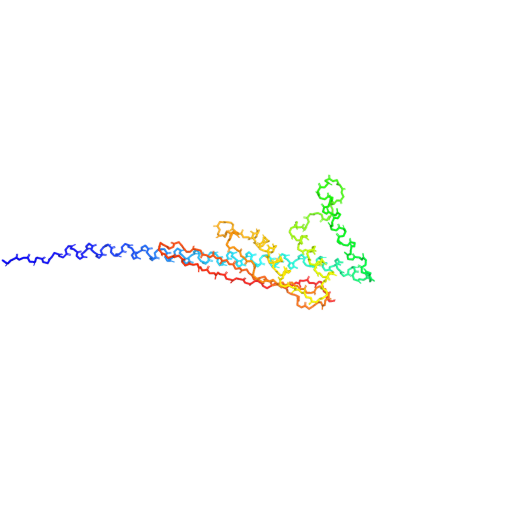. ALA A 1 200 ? 1.504 -3.360 8.652 1.00 93.12 200 ALA A CA 1
ATOM 1580 C C . ALA A 1 200 ? 0.795 -3.988 9.849 1.00 93.12 200 ALA A C 1
ATOM 1582 O O . ALA A 1 200 ? -0.376 -4.371 9.766 1.00 93.12 200 ALA A O 1
ATOM 1583 N N . LEU A 1 201 ? 1.516 -4.080 10.962 1.00 91.06 201 LEU A N 1
ATOM 1584 C CA . LEU A 1 201 ? 0.985 -4.497 12.250 1.00 91.06 201 LEU A CA 1
ATOM 1585 C C . LEU A 1 201 ? 1.241 -3.370 13.240 1.00 91.06 201 LEU A C 1
ATOM 1587 O O . LEU A 1 201 ? 2.391 -3.024 13.495 1.00 91.06 201 LEU A O 1
ATOM 1591 N N . GLN A 1 202 ? 0.169 -2.820 13.798 1.00 86.69 202 GLN A N 1
ATOM 1592 C CA . GLN A 1 202 ? 0.240 -1.762 14.792 1.00 86.69 202 GLN A CA 1
ATOM 1593 C C . GLN A 1 202 ? -0.451 -2.163 16.077 1.00 86.69 202 GLN A C 1
ATOM 1595 O O . GLN A 1 202 ? -1.510 -2.780 16.060 1.00 86.69 202 GLN A O 1
ATOM 1600 N N . ARG A 1 203 ? 0.146 -1.823 17.218 1.00 84.75 203 ARG A N 1
ATOM 1601 C CA . ARG A 1 203 ? -0.452 -2.120 18.520 1.00 84.75 203 ARG A CA 1
ATOM 1602 C C . ARG A 1 203 ? -1.591 -1.138 18.787 1.00 84.75 203 ARG A C 1
ATOM 1604 O O . ARG A 1 203 ? -1.377 0.068 18.775 1.00 84.75 203 ARG A O 1
ATOM 1611 N N . ALA A 1 204 ? -2.781 -1.654 19.078 1.00 78.94 204 ALA A N 1
ATOM 1612 C CA . ALA A 1 204 ? -3.892 -0.828 19.526 1.00 78.94 204 ALA A CA 1
ATOM 1613 C C . ALA A 1 204 ? -3.627 -0.389 20.970 1.00 78.94 204 ALA A C 1
ATOM 1615 O O . ALA A 1 204 ? -3.465 -1.228 21.864 1.00 78.94 204 ALA A O 1
ATOM 1616 N N . TRP A 1 205 ? -3.550 0.922 21.196 1.00 69.50 205 TRP A N 1
ATOM 1617 C CA . TRP A 1 205 ? -3.382 1.471 22.536 1.00 69.50 205 TRP A CA 1
ATOM 1618 C C . TRP A 1 205 ? -4.751 1.611 23.190 1.00 69.50 205 TRP A C 1
ATOM 1620 O O . TRP A 1 205 ? -5.381 2.657 23.177 1.00 69.50 205 TRP A O 1
ATOM 1630 N N . LEU A 1 206 ? -5.238 0.491 23.702 1.00 65.94 206 LEU A N 1
ATOM 1631 C CA . LEU A 1 206 ? -6.398 0.431 24.573 1.00 65.94 206 LEU A CA 1
ATOM 1632 C C . LEU A 1 206 ? -5.910 0.846 25.967 1.00 65.94 206 LEU A C 1
ATOM 1634 O O . LEU A 1 206 ? -4.936 0.266 26.447 1.00 65.94 206 LEU A O 1
ATOM 1638 N N . GLY A 1 207 ? -6.491 1.895 26.555 1.00 56.25 207 GLY A N 1
ATOM 1639 C CA . GLY A 1 207 ? -5.995 2.562 27.768 1.00 56.25 207 GLY A CA 1
ATOM 1640 C C . GLY A 1 207 ? -5.582 1.617 28.893 1.00 56.25 207 GLY A C 1
ATOM 1641 O O . GLY A 1 207 ? -6.092 0.504 28.999 1.00 56.25 207 GLY A O 1
ATOM 1642 N N . ALA A 1 208 ? -4.634 2.094 29.704 1.00 43.66 208 ALA A N 1
ATOM 1643 C CA . ALA A 1 208 ? -3.956 1.372 30.776 1.00 43.66 208 ALA A CA 1
ATOM 1644 C C . ALA A 1 208 ? -4.860 0.441 31.613 1.00 43.66 208 ALA A C 1
ATOM 1646 O O . ALA A 1 208 ? -6.023 0.744 31.874 1.00 43.66 208 ALA A O 1
ATOM 1647 N N . TYR A 1 209 ? -4.258 -0.691 31.996 1.00 41.44 209 TYR A N 1
ATOM 1648 C CA . TYR A 1 209 ? -4.779 -1.729 32.892 1.00 41.44 209 TYR A CA 1
ATOM 1649 C C . TYR A 1 209 ? -5.453 -1.191 34.153 1.00 41.44 209 TYR A C 1
ATOM 1651 O O . TYR A 1 209 ? -4.916 -0.223 34.736 1.00 41.44 209 TYR A O 1
#

Secondary structure (DSSP, 8-state):
-------THHHHHHHHHHHHHHHHHHHHHHHHHHHHHHHHHHHHHHHHHHHHHHHHHHHHHHHHHHHHHTS--THHHHHHHHHHHHHHHHHHTT-S--TTTSSSS-HHHHHHHHHHHHHHHH-SS---HHHHHHHHHHHHHHHHHSS-TTT--GGGEEEEEEE---TTT----EEEEEEEEEEE---TT---EEEEEEEEEEE------

Sequence (209 aa):
MKWLKNDDGGSMSVEAAMVLPLFLAFTLAMISMVMLTMTETALDSAVTQTAEQIAAYLYPAQILFTQIEQSKTVQSVEKIIQAIRDARSKLISGEQTAQQYEQWIPEPVLEVLESEINIRTNAETIITQAVQEQLNKLLTKIVALYMNPYVLSPKHLKVVDVVLPNLISKQQMYVKITAEYVVKLPLPFIHKEIRITKTALQRAWLGAY

Nearest PDB structures (foldseek):
  9hau-assembly1_AA  TM=5.772E-01  e=2.446E-01  Leviviridae sp.
  8ow1-assembly1_PP  TM=2.650E-01  e=7.009E-01  Saccharomyces cerevisiae

Radius of gyration: 27.11 Å; Cα contacts (8 Å, |Δi|>4): 208; chains: 1; bounding box: 65×42×94 Å

Solvent-accessible surface area (backbone atoms only — not comparable to full-atom values): 12094 Å² total; per-residue (Å²): 143,83,79,90,70,86,61,67,69,59,56,56,51,52,52,57,62,50,49,54,59,52,50,50,52,51,52,43,49,52,52,39,51,52,52,49,52,53,41,50,54,45,49,44,50,10,40,37,53,42,24,49,51,52,22,60,56,45,29,65,52,45,55,55,50,54,64,44,63,74,49,87,47,81,71,52,59,57,48,48,57,46,50,52,51,49,50,52,52,40,68,74,48,85,66,96,80,52,93,87,69,62,89,81,63,59,71,71,58,54,56,51,52,54,46,55,51,56,50,51,75,77,31,86,88,56,91,42,72,73,54,53,54,51,52,28,55,54,49,33,55,53,32,48,71,56,40,55,72,92,74,47,58,69,90,42,51,44,39,78,47,75,42,74,46,41,82,84,81,67,46,62,53,35,25,34,38,30,38,34,37,58,44,77,57,85,48,87,96,51,90,60,76,45,77,49,74,42,72,27,78,30,70,36,61,66,75,83,134

pLDDT: mean 70.28, std 19.54, range [36.84, 96.12]